Protein AF-D1YZA9-F1 (afdb_monomer_lite)

pLDDT: mean 76.6, std 25.93, range [23.28, 98.62]

Foldseek 3Di:
DDDDDDDDDDDDDDDDDDDDDDPDDDDPDDPDDDDDDPDVVPDDPPDPQPCVVVVVVDPDDDQVNVLVVVLVVLLVVLVVLLVLLVVLLVLLVVFPDDPVLNVVLVVLSVVLNVLSVVLNVQSVPQPDDVSNVVSPLVQVVLLSSLSSLLSNLLSLLVVLCVLLVVFDDDPCSVVLNVLSVQLNVLSVVSSVGDSVDDSVVNVVSSVSSVVSSVVSVVVSVVSVD

Organism: Methanocella paludicola (strain DSM 17711 / JCM 13418 / NBRC 101707 / SANAE) (NCBI:txid304371)

Sequence (225 aa):
MICTAFKSFLIMGKVVSLSAGLLMALPSHSKMAGGMVHWTNEGIDISPGGIMRYISGNDEADTASILETEKLYYAASVDKTLSRLALARSRIDAADLTGKERSMLHGRLDSGVSWLKMNKKAFISARDRASFEKEVDLKMWHAVKMLPTASEGYSIACAIEKRLDKAPDSRGKAEAIRLDSWAKSTFLRLLNLDGRTDFAAAEKDRIEAFSKLSRADNWLKKAAA

Radius of gyration: 23.25 Å; chains: 1; bounding box: 47×58×72 Å

Structure (mmCIF, N/CA/C/O backbone):
data_AF-D1YZA9-F1
#
_entry.id   AF-D1YZA9-F1
#
loop_
_atom_site.group_PDB
_atom_site.id
_atom_site.type_symbol
_atom_site.label_atom_id
_atom_site.label_alt_id
_atom_site.label_comp_id
_atom_site.label_asym_id
_atom_site.label_entity_id
_atom_site.label_seq_id
_atom_site.pdbx_PDB_ins_code
_atom_site.Cartn_x
_atom_site.Cartn_y
_atom_site.Cartn_z
_atom_site.occupancy
_atom_site.B_iso_or_equiv
_atom_site.auth_seq_id
_atom_site.auth_comp_id
_atom_site.auth_asym_id
_atom_site.auth_atom_id
_atom_site.pdbx_PDB_model_num
ATOM 1 N N . MET A 1 1 ? -3.314 -22.321 -40.795 1.00 36.09 1 MET A N 1
ATOM 2 C CA . MET A 1 1 ? -3.154 -21.178 -41.719 1.00 36.09 1 MET A CA 1
ATOM 3 C C . MET A 1 1 ? -3.558 -19.914 -40.988 1.00 36.09 1 MET A C 1
ATOM 5 O O . MET A 1 1 ? -4.644 -19.863 -40.431 1.00 36.09 1 MET A O 1
ATOM 9 N N . ILE A 1 2 ? -2.622 -18.975 -40.914 1.00 32.59 2 ILE A N 1
ATOM 10 C CA . ILE A 1 2 ? -2.677 -17.696 -40.202 1.00 32.59 2 ILE A CA 1
ATOM 11 C C . ILE A 1 2 ? -2.966 -16.609 -41.243 1.00 32.59 2 ILE A C 1
ATOM 13 O O . ILE A 1 2 ? -2.304 -16.612 -42.274 1.00 32.59 2 ILE A O 1
ATOM 17 N N . CYS A 1 3 ? -3.896 -15.693 -40.957 1.00 27.33 3 CYS A N 1
ATOM 18 C CA . CYS A 1 3 ? -3.965 -14.334 -41.522 1.00 27.33 3 CYS A CA 1
ATOM 19 C C . CYS A 1 3 ? -4.847 -13.474 -40.587 1.00 27.33 3 CYS A C 1
ATOM 21 O O . CYS A 1 3 ? -6.033 -13.754 -40.460 1.00 27.33 3 CYS A O 1
ATOM 23 N N . THR A 1 4 ? -4.304 -12.689 -39.647 1.00 33.16 4 THR A N 1
ATOM 24 C CA . THR A 1 4 ? -3.912 -11.256 -39.730 1.00 33.16 4 THR A CA 1
ATOM 25 C C . THR A 1 4 ? -4.947 -10.275 -40.303 1.00 33.16 4 THR A C 1
ATOM 27 O O . THR A 1 4 ? -5.213 -10.285 -41.496 1.00 33.16 4 THR A O 1
ATOM 30 N N . ALA A 1 5 ? -5.431 -9.367 -39.436 1.00 34.09 5 ALA A N 1
ATOM 31 C CA . ALA A 1 5 ? -5.667 -7.921 -39.656 1.00 34.09 5 ALA A CA 1
ATOM 32 C C . ALA A 1 5 ? -6.324 -7.347 -38.374 1.00 34.09 5 ALA A C 1
ATOM 34 O O . ALA A 1 5 ? -7.498 -7.584 -38.117 1.00 34.09 5 ALA A O 1
ATOM 35 N N . PHE A 1 6 ? -5.597 -6.790 -37.398 1.00 29.72 6 PHE A N 1
ATOM 36 C CA . PHE A 1 6 ? -5.086 -5.409 -37.357 1.00 29.72 6 PHE A CA 1
ATOM 37 C C . PHE A 1 6 ? -6.065 -4.374 -37.940 1.00 29.72 6 PHE A C 1
ATOM 39 O O . PHE A 1 6 ? -6.103 -4.148 -39.146 1.00 29.72 6 PHE A O 1
ATOM 46 N N . LYS A 1 7 ? -6.832 -3.706 -37.067 1.00 33.31 7 LYS A N 1
ATOM 47 C CA . LYS A 1 7 ? -7.446 -2.408 -37.366 1.00 33.31 7 LYS A CA 1
ATOM 48 C C . LYS A 1 7 ? -7.013 -1.404 -36.309 1.00 33.31 7 LYS A C 1
ATOM 50 O O . LYS A 1 7 ? -7.295 -1.552 -35.124 1.00 33.31 7 LYS A O 1
ATOM 55 N N . SER A 1 8 ? -6.256 -0.434 -36.795 1.00 32.31 8 SER A N 1
ATOM 56 C CA . SER A 1 8 ? -5.569 0.594 -36.042 1.00 32.31 8 SER A CA 1
ATOM 57 C C . SER A 1 8 ? -6.504 1.683 -35.529 1.00 32.31 8 SER A C 1
ATOM 59 O O . SER A 1 8 ? -7.477 2.075 -36.170 1.00 32.31 8 SER A O 1
ATOM 61 N N . PHE A 1 9 ? -6.090 2.178 -34.371 1.00 29.56 9 PHE A N 1
ATOM 62 C CA . PHE A 1 9 ? -6.324 3.483 -33.777 1.00 29.56 9 PHE A CA 1
ATOM 63 C C . PHE A 1 9 ? -6.332 4.642 -34.787 1.00 29.56 9 PHE A C 1
ATOM 65 O O . PHE A 1 9 ? -5.406 4.784 -35.585 1.00 29.56 9 PHE A O 1
ATOM 72 N N . LEU A 1 10 ? -7.315 5.533 -34.648 1.00 28.62 10 LEU A N 1
ATOM 73 C CA . LEU A 1 10 ? -7.262 6.900 -35.162 1.00 28.62 10 LEU A CA 1
ATOM 74 C C . LEU A 1 10 ? -8.076 7.792 -34.213 1.00 28.62 10 LEU A C 1
ATOM 76 O O . LEU A 1 10 ? -9.285 7.929 -34.352 1.00 28.62 10 LEU A O 1
ATOM 80 N N . ILE A 1 11 ? -7.414 8.361 -33.203 1.00 34.94 11 ILE A N 1
ATOM 81 C CA . ILE A 1 11 ? -7.939 9.507 -32.451 1.00 34.94 11 ILE A CA 1
ATOM 82 C C . ILE A 1 11 ? -6.884 10.605 -32.541 1.00 34.94 11 ILE A C 1
ATOM 84 O O . ILE A 1 11 ? -5.876 10.603 -31.836 1.00 34.94 11 ILE A O 1
ATOM 88 N N . MET A 1 12 ? -7.120 11.513 -33.486 1.00 30.83 12 MET A N 1
ATOM 89 C CA . MET A 1 12 ? -6.444 12.797 -33.592 1.00 30.83 12 MET A CA 1
ATOM 90 C C . MET A 1 12 ? -6.939 13.734 -32.486 1.00 30.83 12 MET A C 1
ATOM 92 O O . MET A 1 12 ? -8.137 13.940 -32.336 1.00 30.83 12 MET A O 1
ATOM 96 N N . GLY A 1 13 ? -5.984 14.373 -31.812 1.00 28.88 13 GLY A N 1
ATOM 97 C CA . GLY A 1 13 ? -6.019 15.808 -31.528 1.00 28.88 13 GLY A CA 1
ATOM 98 C C . GLY A 1 13 ? -6.922 16.295 -30.392 1.00 28.88 13 GLY A C 1
ATOM 99 O O . GLY A 1 13 ? -8.116 16.493 -30.569 1.00 28.88 13 GLY A O 1
ATOM 100 N N . LYS A 1 14 ? -6.299 16.732 -29.295 1.00 28.41 14 LYS A N 1
ATOM 101 C CA . LYS A 1 14 ? -6.031 18.168 -29.085 1.00 28.41 14 LYS A CA 1
ATOM 102 C C . LYS A 1 14 ? -5.151 18.377 -27.855 1.00 28.41 14 LYS A C 1
ATOM 104 O O . LYS A 1 14 ? -5.501 18.014 -26.739 1.00 28.41 14 LYS A O 1
ATOM 109 N N . VAL A 1 15 ? -4.010 19.009 -28.105 1.00 34.91 15 VAL A N 1
ATOM 110 C CA . VAL A 1 15 ? -3.164 19.663 -27.111 1.00 34.91 15 VAL A CA 1
ATOM 111 C C . VAL A 1 15 ? -3.911 20.908 -26.643 1.00 34.91 15 VAL A C 1
ATOM 113 O O . VAL A 1 15 ? -4.216 21.777 -27.457 1.00 34.91 15 VAL A O 1
ATOM 116 N N . VAL A 1 16 ? -4.202 21.002 -25.348 1.00 33.69 16 VAL A N 1
ATOM 117 C CA . VAL A 1 16 ? -4.561 22.274 -24.716 1.00 33.69 16 VAL A CA 1
ATOM 118 C C . VAL A 1 16 ? -3.442 22.623 -23.750 1.00 33.69 16 VAL A C 1
ATOM 120 O O . VAL A 1 16 ? -3.321 22.066 -22.662 1.00 33.69 16 VAL A O 1
ATOM 123 N N . SER A 1 17 ? -2.595 23.531 -24.224 1.00 31.98 17 SER A N 1
ATOM 124 C CA . SER A 1 17 ? -1.736 24.371 -23.403 1.00 31.98 17 SER A CA 1
ATOM 125 C C . SER A 1 17 ? -2.623 25.292 -22.566 1.00 31.98 17 SER A C 1
ATOM 127 O O . SER A 1 17 ? -3.504 25.955 -23.111 1.00 31.98 17 SER A O 1
ATOM 129 N N . LEU A 1 18 ? -2.394 25.333 -21.256 1.00 28.39 18 LEU A N 1
ATOM 130 C CA . LEU A 1 18 ? -2.944 26.355 -20.369 1.00 28.39 18 LEU A CA 1
ATOM 131 C C . LEU A 1 18 ? -1.874 26.725 -19.342 1.00 28.39 18 LEU A C 1
ATOM 133 O O . LEU A 1 18 ? -1.846 26.259 -18.208 1.00 28.39 18 LEU A O 1
ATOM 137 N N . SER A 1 19 ? -0.954 27.568 -19.797 1.00 34.75 19 SER A N 1
ATOM 138 C CA . SER A 1 19 ? -0.147 28.448 -18.963 1.00 34.75 19 SER A CA 1
ATOM 139 C C . SER A 1 19 ? -0.758 29.847 -19.026 1.00 34.75 19 SER A C 1
ATOM 141 O O . SER A 1 19 ? -0.631 30.515 -20.048 1.00 34.75 19 SER A O 1
ATOM 143 N N . ALA A 1 20 ? -1.416 30.286 -17.956 1.00 29.94 20 ALA A N 1
ATOM 144 C CA . ALA A 1 20 ? -1.614 31.697 -17.624 1.00 29.94 20 ALA A CA 1
ATOM 145 C C . ALA A 1 20 ? -2.101 31.787 -16.176 1.00 29.94 20 ALA A C 1
ATOM 147 O O . ALA A 1 20 ? -2.947 31.007 -15.742 1.00 29.94 20 ALA A O 1
ATOM 148 N N . GLY A 1 21 ? -1.496 32.703 -15.426 1.00 31.86 21 GLY A N 1
ATOM 149 C CA . GLY A 1 21 ? -1.669 32.834 -13.994 1.00 31.86 21 GLY A CA 1
ATOM 150 C C . GLY A 1 21 ? -3.093 33.164 -13.564 1.00 31.86 21 GLY A C 1
ATOM 151 O O . GLY A 1 21 ? -3.821 33.904 -14.219 1.00 31.86 21 GLY A O 1
ATOM 152 N N . LEU A 1 22 ? -3.424 32.666 -12.379 1.00 27.81 22 LEU A N 1
ATOM 153 C CA . LEU A 1 22 ? -4.470 33.217 -11.542 1.00 27.81 22 LEU A CA 1
ATOM 154 C C . LEU A 1 22 ? -3.854 33.455 -10.160 1.00 27.81 22 LEU A C 1
ATOM 156 O O . LEU A 1 22 ? -3.937 32.624 -9.259 1.00 27.81 22 LE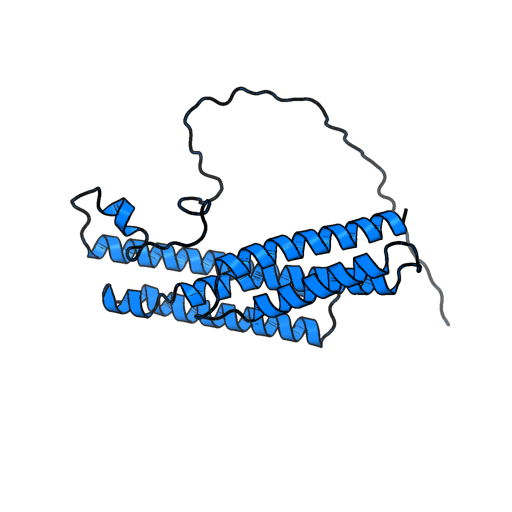U A O 1
ATOM 160 N N . LEU A 1 23 ? -3.169 34.593 -10.029 1.00 33.56 23 LEU A N 1
ATOM 161 C CA . LEU A 1 23 ? -2.903 35.206 -8.734 1.00 33.56 23 LEU A CA 1
ATOM 162 C C . LEU A 1 23 ? -4.252 35.757 -8.246 1.00 33.56 23 LEU A C 1
ATOM 164 O O . LEU A 1 23 ? -4.651 36.861 -8.603 1.00 33.56 23 LEU A O 1
ATOM 168 N N . MET A 1 24 ? -4.989 34.949 -7.490 1.00 30.39 24 MET A N 1
ATOM 169 C CA . MET A 1 24 ? -6.132 35.403 -6.702 1.00 30.39 24 MET A CA 1
ATOM 170 C C . MET A 1 24 ? -5.684 35.432 -5.248 1.00 30.39 24 MET A C 1
ATOM 172 O O . MET A 1 24 ? -5.297 34.411 -4.679 1.00 30.39 24 MET A O 1
ATOM 176 N N . ALA A 1 25 ? -5.689 36.635 -4.684 1.00 34.09 25 ALA A N 1
ATOM 177 C CA . ALA A 1 25 ? -5.475 36.885 -3.273 1.00 34.09 25 ALA A CA 1
ATOM 178 C C . ALA A 1 25 ? -6.394 35.980 -2.438 1.00 34.09 25 ALA A C 1
ATOM 180 O O . ALA A 1 25 ? -7.611 35.980 -2.622 1.00 34.09 25 ALA A O 1
ATOM 181 N N . LEU A 1 26 ? -5.807 35.197 -1.532 1.00 26.59 26 LEU A N 1
ATOM 182 C CA . LEU A 1 26 ? -6.567 34.432 -0.552 1.00 26.59 26 LEU A CA 1
ATOM 183 C C . LEU A 1 26 ? -7.044 35.386 0.550 1.00 26.59 26 LEU A C 1
ATOM 185 O O . LEU A 1 26 ? -6.201 36.013 1.197 1.00 26.59 26 LEU A O 1
ATOM 189 N N . PRO A 1 27 ? -8.355 35.474 0.825 1.00 27.11 27 PRO A N 1
ATOM 190 C CA . PRO A 1 27 ? -8.812 36.029 2.081 1.00 27.11 27 PRO A CA 1
ATOM 191 C C . PRO A 1 27 ? -8.361 35.097 3.207 1.00 27.11 27 PRO A C 1
ATOM 193 O O . PRO A 1 27 ? -8.619 33.889 3.206 1.00 27.11 27 PRO A O 1
ATOM 196 N N . SER A 1 28 ? -7.653 35.671 4.175 1.00 35.03 28 SER A N 1
ATOM 197 C CA .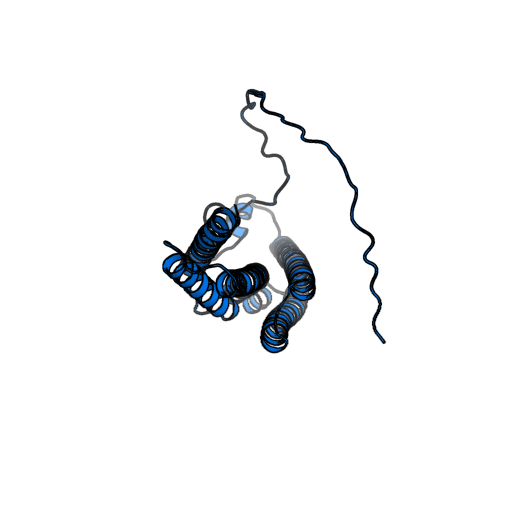 SER A 1 28 ? -7.356 35.033 5.447 1.00 35.03 28 SER A CA 1
ATOM 198 C C . SER A 1 28 ? -8.666 34.625 6.119 1.00 35.03 28 SER A C 1
ATOM 200 O O . SER A 1 28 ? -9.515 35.471 6.376 1.00 35.03 28 SER A O 1
ATOM 202 N N . HIS A 1 29 ? -8.764 33.333 6.441 1.00 33.19 29 HIS A N 1
ATOM 203 C CA . HIS A 1 29 ? -9.806 32.693 7.256 1.00 33.19 29 HIS A CA 1
ATOM 204 C C . HIS A 1 29 ? -11.025 32.173 6.480 1.00 33.19 29 HIS A C 1
ATOM 206 O O . HIS A 1 29 ? -12.140 32.665 6.594 1.00 33.19 29 HIS A O 1
ATOM 212 N N . SER A 1 30 ? -10.831 31.053 5.782 1.00 23.28 30 SER A N 1
ATOM 213 C CA . SER A 1 30 ? -11.875 30.031 5.665 1.00 23.28 30 SER A CA 1
ATOM 214 C C . SER A 1 30 ? -11.227 28.643 5.581 1.00 23.28 30 SER A C 1
ATOM 216 O O . SER A 1 30 ? -10.537 28.303 4.624 1.00 23.28 30 SER A O 1
ATOM 218 N N . LYS A 1 31 ? -11.393 27.833 6.635 1.00 35.59 31 LYS A N 1
ATOM 219 C CA . LYS A 1 31 ? -11.079 26.398 6.606 1.00 35.59 31 LYS A CA 1
ATOM 220 C C . LYS A 1 31 ? -12.266 25.698 5.950 1.00 35.59 31 LYS A C 1
ATOM 222 O O . LYS A 1 31 ? -13.202 25.303 6.637 1.00 35.59 31 LYS A O 1
ATOM 227 N N . MET A 1 32 ? -12.263 25.612 4.622 1.00 25.56 32 MET A N 1
ATOM 228 C CA . MET A 1 32 ? -13.280 24.853 3.899 1.00 25.56 32 MET A CA 1
ATOM 229 C C . MET A 1 32 ? -12.938 23.367 3.824 1.00 25.56 32 MET A C 1
ATOM 231 O O . MET A 1 32 ? -11.818 22.955 3.521 1.00 25.56 32 MET A O 1
ATOM 235 N N . ALA A 1 33 ? -13.980 22.593 4.108 1.00 43.47 33 ALA A N 1
ATOM 236 C CA . ALA A 1 33 ? -14.096 21.159 3.977 1.00 43.47 33 ALA A CA 1
ATOM 237 C C . ALA A 1 33 ? -13.861 20.703 2.528 1.00 43.47 33 ALA A C 1
ATOM 239 O O . ALA A 1 33 ? -14.505 21.168 1.594 1.00 43.47 33 ALA A O 1
ATOM 240 N N . GLY A 1 34 ? -12.941 19.755 2.367 1.00 27.94 34 GLY A N 1
ATOM 241 C CA . GLY A 1 34 ? -12.615 19.124 1.080 1.00 27.94 34 GLY A CA 1
ATOM 242 C C . GLY A 1 34 ? -11.598 17.980 1.176 1.00 27.94 34 GLY A C 1
ATOM 243 O O . GLY A 1 34 ? -11.157 17.432 0.174 1.00 27.94 34 GLY A O 1
ATOM 244 N N . GLY A 1 35 ? -11.219 17.599 2.393 1.00 31.08 35 GLY A N 1
ATOM 245 C CA . GLY A 1 35 ? -10.270 16.543 2.706 1.00 31.08 35 GLY A CA 1
ATOM 246 C C . GLY A 1 35 ? -10.173 16.520 4.219 1.00 31.08 35 GLY A C 1
ATOM 247 O O . GLY A 1 35 ? -9.695 17.483 4.802 1.00 31.08 35 GLY A O 1
ATOM 248 N N . MET A 1 36 ? -10.750 15.509 4.871 1.00 32.53 36 MET A N 1
ATOM 249 C CA . MET A 1 36 ? -10.843 15.479 6.335 1.00 32.53 36 MET A CA 1
ATOM 250 C C . MET A 1 36 ? -9.449 15.403 6.969 1.00 32.53 36 MET A C 1
ATOM 252 O O . MET A 1 36 ? -8.912 14.318 7.192 1.00 32.53 36 MET A O 1
ATOM 256 N N . VAL A 1 37 ? -8.899 16.582 7.247 1.00 34.03 37 VAL A N 1
ATOM 257 C CA . VAL A 1 37 ? -7.785 16.852 8.140 1.00 34.03 37 VAL A CA 1
ATOM 258 C C . VAL A 1 37 ? -8.395 17.494 9.371 1.00 34.03 37 VAL A C 1
ATOM 260 O O . VAL A 1 37 ? -8.783 18.658 9.344 1.00 34.03 37 VAL A O 1
ATOM 263 N N . HIS A 1 38 ? -8.450 16.737 10.458 1.00 33.19 38 HIS A N 1
ATOM 264 C CA . HIS A 1 38 ? -8.198 17.355 11.752 1.00 33.19 38 HIS A CA 1
ATOM 265 C C . HIS A 1 38 ? -6.798 17.008 12.281 1.00 33.19 38 HIS A C 1
ATOM 267 O O . HIS A 1 38 ? -6.313 17.749 13.120 1.00 33.19 38 HIS A O 1
ATOM 273 N N . TRP A 1 39 ? -6.111 15.981 11.750 1.00 33.97 39 TRP A N 1
ATOM 274 C CA . TRP A 1 39 ? -4.810 15.498 12.252 1.00 33.97 39 TRP A CA 1
ATOM 275 C C . TRP A 1 39 ? -3.969 14.771 11.171 1.00 33.97 39 TRP A C 1
ATOM 277 O O . TRP A 1 39 ? -3.815 13.554 11.234 1.00 33.97 39 TRP A O 1
ATOM 287 N N . THR A 1 40 ? -3.439 15.441 10.137 1.00 36.97 40 THR A N 1
ATOM 288 C CA . THR A 1 40 ? -2.450 14.771 9.242 1.00 36.97 40 THR A CA 1
ATOM 289 C C . THR A 1 40 ? -1.223 15.590 8.838 1.00 36.97 40 THR A C 1
ATOM 291 O O . THR A 1 40 ? -0.450 15.118 8.017 1.00 36.97 40 THR A O 1
ATOM 294 N N . ASN A 1 41 ? -0.980 16.743 9.453 1.00 33.75 41 ASN A N 1
ATOM 295 C CA . ASN A 1 41 ? 0.361 17.332 9.540 1.00 33.75 41 ASN A CA 1
ATOM 296 C C . ASN A 1 41 ? 0.557 17.579 11.045 1.00 33.75 41 ASN A C 1
ATOM 298 O O . ASN A 1 41 ? 0.088 18.594 11.532 1.00 33.75 41 ASN A O 1
ATOM 302 N N . GLU A 1 42 ? 0.954 16.632 11.890 1.00 31.70 42 GLU A N 1
ATOM 303 C CA . GLU A 1 42 ? 2.152 15.792 11.890 1.00 31.70 42 GLU A CA 1
ATOM 304 C C . GLU A 1 42 ? 1.760 14.358 12.299 1.00 31.70 42 GLU A C 1
ATOM 306 O O . GLU A 1 42 ? 0.933 14.152 13.184 1.00 31.70 42 GLU A O 1
ATOM 311 N N . GLY A 1 43 ? 2.262 13.355 11.579 1.00 38.44 43 GLY A N 1
ATOM 312 C CA . GLY A 1 43 ? 1.816 11.968 11.710 1.00 38.44 43 GLY A CA 1
ATOM 313 C C . GLY A 1 43 ? 2.142 11.340 13.069 1.00 38.44 43 GLY A C 1
ATOM 314 O O . GLY A 1 43 ? 3.256 11.479 13.559 1.00 38.44 43 GLY A O 1
ATOM 315 N N . ILE A 1 44 ? 1.183 10.547 13.563 1.00 37.47 44 ILE A N 1
ATOM 316 C CA . ILE A 1 44 ? 1.106 9.824 14.848 1.00 37.47 44 ILE A CA 1
ATOM 317 C C . ILE A 1 44 ? 0.316 10.616 15.893 1.00 37.47 44 ILE A C 1
ATOM 319 O O . ILE A 1 44 ? 0.770 11.622 16.427 1.00 37.47 44 ILE A O 1
ATOM 323 N N . ASP A 1 45 ? -0.877 10.114 16.221 1.00 41.66 45 ASP A N 1
ATOM 324 C CA . ASP A 1 45 ? -1.560 10.508 17.449 1.00 41.66 45 ASP A CA 1
ATOM 325 C C . ASP A 1 45 ? -0.782 9.928 18.634 1.00 41.66 45 ASP A C 1
ATOM 327 O O . ASP A 1 45 ? -0.884 8.744 18.947 1.00 41.66 45 ASP A O 1
ATOM 331 N N . ILE A 1 46 ? 0.095 10.750 19.214 1.00 42.09 46 ILE A N 1
ATOM 332 C CA . ILE A 1 46 ? 0.917 10.403 20.383 1.00 42.09 46 ILE A CA 1
ATOM 333 C C . ILE A 1 46 ? 0.155 10.688 21.688 1.00 42.09 46 ILE A C 1
ATOM 335 O O . ILE A 1 46 ? 0.701 10.517 22.778 1.00 42.09 46 ILE A O 1
ATOM 339 N N . SER A 1 47 ? -1.089 11.176 21.614 1.00 41.00 47 SER A N 1
ATOM 340 C CA . SER A 1 47 ? -1.841 11.538 22.806 1.00 41.00 47 SER A CA 1
ATOM 341 C C . SER A 1 47 ? -2.554 10.301 23.376 1.00 41.00 47 SER A C 1
ATOM 343 O O . SER A 1 47 ? -3.313 9.648 22.662 1.00 41.00 47 SER A O 1
ATOM 345 N N . PRO A 1 48 ? -2.394 9.981 24.674 1.00 43.06 48 PRO A N 1
ATOM 346 C CA . PRO A 1 48 ? -3.105 8.867 25.314 1.00 43.06 48 PRO A CA 1
ATOM 347 C C . PRO A 1 48 ? -4.635 9.040 25.382 1.00 43.06 48 PRO A C 1
ATOM 349 O O . PRO A 1 48 ? -5.303 8.225 26.006 1.00 43.06 48 PRO A O 1
ATOM 352 N N . GLY A 1 49 ? -5.191 10.118 24.814 1.00 48.81 49 GLY A N 1
ATOM 353 C CA . GLY A 1 49 ? -6.600 10.493 24.940 1.00 48.81 49 GLY A CA 1
ATOM 354 C C . GLY A 1 49 ? -7.389 10.509 23.629 1.00 48.81 49 GLY A C 1
ATOM 355 O O . GLY A 1 49 ? -8.607 10.664 23.674 1.00 48.81 49 GLY A O 1
ATOM 356 N N . GLY A 1 50 ? -6.750 10.365 22.465 1.00 55.03 50 GLY A N 1
ATOM 357 C CA . GLY A 1 50 ? -7.436 10.538 21.182 1.00 55.03 50 GLY A CA 1
ATOM 358 C C . GLY A 1 50 ? -8.151 11.897 21.074 1.00 55.03 50 GLY A C 1
ATOM 359 O O . GLY A 1 50 ? -7.700 12.909 21.616 1.00 55.03 50 GLY A O 1
ATOM 360 N N . ILE A 1 51 ? -9.319 11.917 20.419 1.00 49.03 51 ILE A N 1
ATOM 361 C CA . ILE A 1 51 ? -10.190 13.099 20.215 1.00 49.03 51 ILE A CA 1
ATOM 362 C C . ILE A 1 51 ? -10.518 13.860 21.525 1.00 49.03 51 ILE A C 1
ATOM 364 O O . ILE A 1 51 ? -10.862 15.044 21.483 1.00 49.03 51 ILE A O 1
ATOM 368 N N . MET A 1 52 ? -10.352 13.231 22.694 1.00 44.38 52 MET A N 1
ATOM 369 C CA . MET A 1 52 ? -10.739 13.779 23.995 1.00 44.38 52 MET A CA 1
ATOM 370 C C . MET A 1 52 ? -10.080 15.099 24.359 1.00 44.38 52 MET A C 1
ATOM 372 O O . MET A 1 52 ? -10.741 15.922 24.980 1.00 44.38 52 MET A O 1
ATOM 376 N N . ARG A 1 53 ? -8.832 15.368 23.953 1.00 47.50 53 ARG A N 1
ATOM 377 C CA . ARG A 1 53 ? -8.191 16.645 24.321 1.00 47.50 53 ARG A CA 1
ATOM 378 C C . ARG A 1 53 ? -8.864 17.862 23.675 1.00 47.50 53 ARG A C 1
ATOM 380 O O . ARG A 1 53 ? -8.697 18.975 24.157 1.00 47.50 53 ARG A O 1
ATOM 387 N N . TYR A 1 54 ? -9.600 17.647 22.583 1.00 40.62 54 TYR A N 1
ATOM 388 C CA . TYR A 1 54 ? -10.352 18.692 21.888 1.00 40.62 54 TYR A CA 1
ATOM 389 C C . TYR A 1 54 ? -11.778 18.849 22.443 1.00 40.62 54 TYR A C 1
ATOM 391 O O . TYR A 1 54 ? -12.335 19.940 22.385 1.00 40.62 54 TYR A O 1
ATOM 399 N N . ILE A 1 55 ? -12.361 17.782 23.004 1.00 45.62 55 ILE A N 1
ATOM 400 C CA . ILE A 1 55 ? -13.710 17.804 23.600 1.00 45.62 55 ILE A CA 1
ATOM 401 C C . ILE A 1 55 ? -13.668 18.249 25.069 1.00 45.62 55 ILE A C 1
ATOM 403 O O . ILE A 1 55 ? -14.591 18.911 25.524 1.00 45.62 55 ILE A O 1
ATOM 407 N N . SER A 1 56 ? -12.568 18.000 25.785 1.00 46.84 56 SER A N 1
ATOM 408 C CA . SER A 1 56 ? -12.374 18.395 27.190 1.00 46.84 56 SER A CA 1
ATOM 409 C C . SER A 1 56 ? -12.305 19.911 27.441 1.00 46.84 56 SER A C 1
ATOM 411 O O . SER A 1 56 ? -12.060 20.319 28.567 1.00 46.84 56 SER A O 1
ATOM 413 N N . GLY A 1 57 ? -12.457 20.745 26.405 1.00 44.69 57 GLY A N 1
ATOM 414 C CA . GLY A 1 57 ? -12.652 22.194 26.537 1.00 44.69 57 GLY A CA 1
ATOM 415 C C . GLY A 1 57 ? -14.124 22.629 26.575 1.00 44.69 57 GLY A C 1
ATOM 416 O O . GLY A 1 57 ? -14.383 23.812 26.758 1.00 44.69 57 GLY A O 1
ATOM 417 N N . ASN A 1 58 ? -15.067 21.697 26.388 1.00 47.06 58 ASN A N 1
ATOM 418 C CA . ASN A 1 58 ? -16.506 21.918 26.513 1.00 47.06 58 ASN A CA 1
ATOM 419 C C . ASN A 1 58 ? -17.041 21.046 27.656 1.00 47.06 58 ASN A C 1
ATOM 421 O O . ASN A 1 58 ? -17.444 19.898 27.448 1.00 47.06 58 ASN A O 1
ATOM 425 N N . ASP A 1 59 ? -17.002 21.597 28.866 1.00 45.81 59 ASP A N 1
ATOM 426 C CA . ASP A 1 59 ? -17.698 21.056 30.031 1.00 45.81 59 ASP A CA 1
ATOM 427 C C . ASP A 1 59 ? -19.197 20.939 29.699 1.00 45.81 59 ASP A C 1
ATOM 429 O O . ASP A 1 59 ? -19.822 21.960 29.439 1.00 45.81 59 ASP A O 1
ATOM 433 N N . GLU A 1 60 ? -19.714 19.698 29.631 1.00 48.53 60 GLU A N 1
ATOM 434 C CA . GLU A 1 60 ? -21.135 19.248 29.650 1.00 48.53 60 GLU A CA 1
ATOM 435 C C . GLU A 1 60 ? -21.465 18.083 28.686 1.00 48.53 60 GLU A C 1
ATOM 437 O O . GLU A 1 60 ? -22.600 17.603 28.661 1.00 48.53 60 GLU A O 1
ATOM 442 N N . ALA A 1 61 ? -20.512 17.541 27.920 1.00 54.34 61 ALA A N 1
ATOM 443 C CA . ALA A 1 61 ? -20.782 16.317 27.156 1.00 54.34 61 ALA A CA 1
ATOM 444 C C . ALA A 1 61 ? -20.805 15.075 28.075 1.00 54.34 61 ALA A C 1
ATOM 446 O O . ALA A 1 61 ? -19.769 14.659 28.595 1.00 54.34 61 ALA A O 1
ATOM 447 N N . ASP A 1 62 ? -21.983 14.462 28.245 1.00 59.78 62 ASP A N 1
ATOM 448 C CA . ASP A 1 62 ? -22.154 13.169 28.921 1.00 59.78 62 ASP A CA 1
ATOM 449 C C . ASP A 1 62 ? -21.192 12.122 28.327 1.00 59.78 62 ASP A C 1
ATOM 451 O O . ASP A 1 62 ? -21.13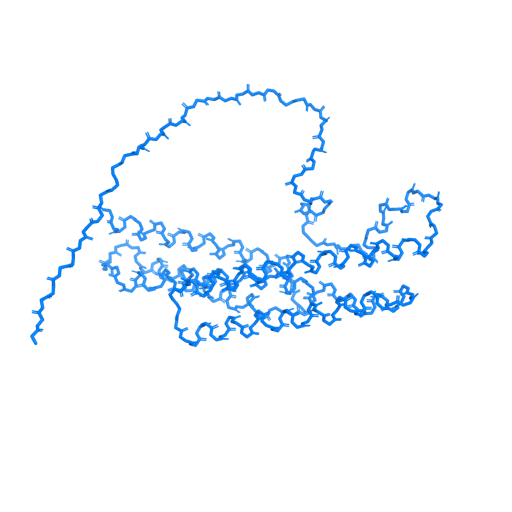7 11.911 27.112 1.00 59.78 62 ASP A O 1
ATOM 455 N N . THR A 1 63 ? -20.423 11.456 29.189 1.00 62.69 63 THR A N 1
ATOM 456 C CA . THR A 1 63 ? -19.447 10.410 28.840 1.00 62.69 63 THR A CA 1
ATOM 457 C C . THR A 1 63 ? -19.998 9.330 27.900 1.00 62.69 63 THR A C 1
ATOM 459 O O . THR A 1 63 ? -19.255 8.811 27.063 1.00 62.69 63 THR A O 1
ATOM 462 N N . ALA A 1 64 ? -21.300 9.028 27.971 1.00 63.94 64 ALA A N 1
ATOM 463 C CA . ALA A 1 64 ? -21.964 8.110 27.047 1.00 63.94 64 ALA A CA 1
ATOM 464 C C . ALA A 1 64 ? -22.049 8.668 25.610 1.00 63.94 64 ALA A C 1
ATOM 466 O O . ALA A 1 64 ? -21.769 7.952 24.648 1.00 63.94 64 ALA A O 1
ATOM 467 N N . SER A 1 65 ? -22.362 9.959 25.455 1.00 72.44 65 SER A N 1
ATOM 468 C CA . SER A 1 65 ? -22.426 10.653 24.157 1.00 72.44 65 SER A CA 1
ATOM 469 C C . SER A 1 65 ? -21.059 10.706 23.461 1.00 72.44 65 SER A C 1
ATOM 471 O O . SER A 1 65 ? -20.946 10.526 22.242 1.00 72.44 65 SER A O 1
ATOM 473 N N . ILE A 1 66 ? -19.993 10.875 24.248 1.00 74.06 66 ILE A N 1
ATOM 474 C CA . ILE A 1 66 ? -18.607 10.851 23.765 1.00 74.06 66 ILE A CA 1
ATOM 475 C C . ILE A 1 66 ? -18.250 9.470 23.203 1.00 74.06 66 ILE A C 1
ATOM 477 O O . ILE A 1 66 ? -17.766 9.375 22.073 1.00 74.06 66 ILE A O 1
ATOM 481 N N . LEU A 1 67 ? -18.527 8.401 23.957 1.00 78.44 67 LEU A N 1
ATOM 482 C CA . LEU A 1 67 ? -18.234 7.032 23.532 1.00 78.44 67 LEU A CA 1
ATOM 483 C C . LEU A 1 67 ? -18.968 6.670 22.231 1.00 78.44 67 LEU A C 1
ATOM 485 O O . LEU A 1 67 ? -18.365 6.104 21.318 1.00 78.44 67 LEU A O 1
ATOM 489 N N . GLU A 1 68 ? -20.250 7.019 22.111 1.00 83.00 68 GLU A N 1
ATOM 490 C CA . GLU A 1 68 ? -21.012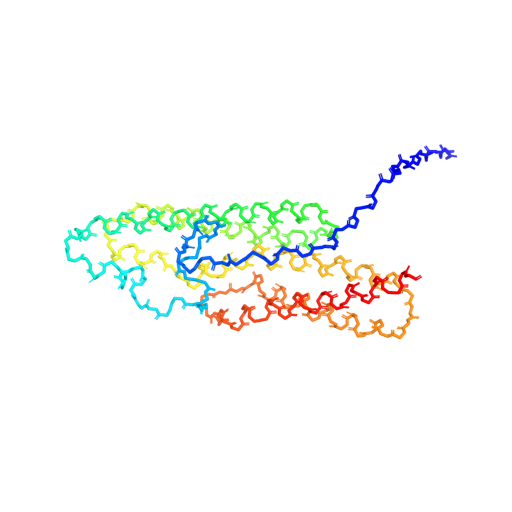 6.770 20.881 1.00 83.00 68 GLU A CA 1
ATOM 491 C C . GLU A 1 68 ? -20.440 7.532 19.679 1.00 83.00 68 GLU A C 1
ATOM 493 O O . GLU A 1 68 ? -20.288 6.970 18.590 1.00 83.00 68 GLU A O 1
ATOM 498 N N . THR A 1 69 ? -20.025 8.784 19.878 1.00 82.62 69 THR A N 1
ATOM 499 C CA . THR A 1 69 ? -19.378 9.583 18.828 1.00 82.62 69 THR A CA 1
ATOM 500 C C . THR A 1 69 ? -18.066 8.947 18.356 1.00 82.62 69 THR A C 1
ATOM 502 O O . THR A 1 69 ? -17.800 8.870 17.153 1.00 82.62 69 THR A O 1
ATOM 505 N N . GLU A 1 70 ? -17.247 8.435 19.274 1.00 80.12 70 GLU A N 1
ATOM 506 C CA . GLU A 1 70 ? -15.992 7.764 18.927 1.00 80.12 70 GLU A CA 1
ATOM 507 C C . GLU A 1 70 ? -16.215 6.452 18.179 1.00 80.12 70 GLU A C 1
ATOM 509 O O . GLU A 1 70 ? -15.553 6.205 17.166 1.00 80.12 70 GLU A O 1
ATOM 514 N N . LYS A 1 71 ? -17.172 5.626 18.615 1.00 85.38 71 LYS A N 1
ATOM 515 C CA . LYS A 1 71 ? -17.542 4.401 17.893 1.00 85.38 71 LYS A CA 1
ATOM 516 C C . LYS A 1 71 ? -17.900 4.705 16.443 1.00 85.38 71 LYS A C 1
ATOM 518 O O . LYS A 1 71 ? -17.397 4.040 15.534 1.00 85.38 71 LYS A O 1
ATOM 523 N N . LEU A 1 72 ? -18.725 5.732 16.220 1.00 84.56 72 LEU A N 1
ATOM 524 C CA . LEU A 1 72 ? -19.115 6.174 14.881 1.00 84.56 72 LEU A CA 1
ATOM 525 C C . LEU A 1 72 ? -17.910 6.663 14.069 1.00 84.56 72 LEU A C 1
ATOM 527 O O . LEU A 1 72 ? -17.772 6.299 12.899 1.00 84.56 72 LEU A O 1
ATOM 531 N N . TYR A 1 73 ? -16.999 7.422 14.684 1.00 84.94 73 TYR A N 1
ATOM 532 C CA . TYR A 1 73 ? -15.768 7.871 14.033 1.00 84.94 73 TYR A CA 1
ATOM 533 C C . TYR A 1 73 ? -14.894 6.697 13.564 1.00 84.94 73 TYR A C 1
ATOM 535 O O . TYR A 1 73 ? -14.495 6.644 12.394 1.00 84.94 73 TYR A O 1
ATOM 543 N N . TYR A 1 74 ? -14.615 5.727 14.439 1.00 84.56 74 TYR A N 1
ATOM 544 C CA . TYR A 1 74 ? -13.802 4.563 14.079 1.00 84.56 74 TYR A CA 1
ATOM 545 C C . TYR A 1 74 ? -14.501 3.681 13.042 1.00 84.56 74 TYR A C 1
ATOM 547 O O . TYR A 1 74 ? -13.855 3.248 12.085 1.00 84.56 74 TYR A O 1
ATOM 555 N N . ALA A 1 75 ? -15.819 3.489 13.147 1.00 87.75 75 ALA A N 1
ATOM 55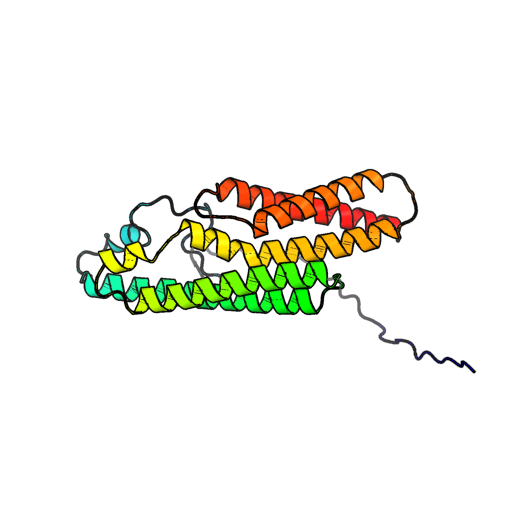6 C CA . ALA A 1 75 ? -16.610 2.776 12.146 1.00 87.75 75 ALA A CA 1
ATOM 557 C C . ALA A 1 75 ? -16.525 3.436 10.756 1.00 87.75 75 ALA A C 1
ATOM 559 O O . ALA A 1 75 ? -16.272 2.748 9.765 1.00 87.75 75 ALA A O 1
ATOM 560 N N . ALA A 1 76 ? -16.640 4.765 10.672 1.00 88.06 76 ALA A N 1
ATOM 561 C CA . ALA A 1 76 ? -16.477 5.499 9.416 1.00 88.06 76 ALA A CA 1
ATOM 562 C C . ALA A 1 76 ? -15.041 5.397 8.866 1.00 88.06 76 ALA A C 1
ATOM 564 O O . ALA A 1 76 ? -14.816 5.256 7.659 1.00 88.06 76 ALA A O 1
ATOM 565 N N . SER A 1 77 ? -14.044 5.419 9.754 1.00 88.00 77 SER A N 1
ATOM 566 C CA . SER A 1 77 ? -12.636 5.219 9.400 1.00 88.00 77 SER A CA 1
ATOM 567 C C . SER A 1 77 ? -12.382 3.807 8.843 1.00 88.00 77 SER A C 1
ATOM 569 O O . SER A 1 77 ? -11.585 3.648 7.908 1.00 88.00 77 SER A O 1
ATOM 571 N N . VAL A 1 78 ? -13.099 2.789 9.348 1.00 91.06 78 VAL A N 1
ATOM 572 C CA . VAL A 1 78 ? -13.083 1.418 8.803 1.00 91.06 78 VAL A CA 1
ATOM 573 C C . VAL A 1 78 ? -13.624 1.426 7.383 1.00 91.06 78 VAL A C 1
ATOM 575 O O . VAL A 1 78 ? -12.947 0.936 6.482 1.00 91.06 78 VAL A O 1
ATOM 578 N N . ASP A 1 79 ? -14.792 2.022 7.160 1.00 92.00 79 ASP A N 1
ATOM 579 C CA . ASP A 1 79 ? -15.446 2.028 5.846 1.00 92.00 79 ASP A CA 1
ATOM 580 C C . ASP A 1 79 ? -14.599 2.725 4.779 1.00 92.00 79 ASP A C 1
ATOM 582 O O . ASP A 1 79 ? -14.441 2.229 3.656 1.00 92.00 79 ASP A O 1
ATOM 586 N N . LYS A 1 80 ? -13.944 3.827 5.157 1.00 93.19 80 LYS A N 1
ATOM 587 C CA . LYS A 1 80 ? -12.958 4.501 4.307 1.00 93.19 80 LYS A CA 1
ATOM 588 C C . LYS A 1 80 ? -11.790 3.580 3.950 1.00 93.19 80 LYS A C 1
ATOM 590 O O . LYS A 1 80 ? -11.328 3.582 2.808 1.00 93.19 80 LYS A O 1
ATOM 595 N N . THR A 1 81 ? -11.289 2.810 4.911 1.00 94.12 81 THR A N 1
ATOM 596 C CA . THR A 1 81 ? -10.134 1.925 4.705 1.00 94.12 81 THR A CA 1
ATOM 597 C C . THR A 1 81 ? -10.520 0.697 3.876 1.00 94.12 81 THR A C 1
ATOM 599 O O . THR A 1 81 ? -9.795 0.350 2.948 1.00 94.12 81 THR A O 1
ATOM 602 N N . LEU A 1 82 ? -11.702 0.114 4.102 1.00 96.12 82 LEU A N 1
ATOM 603 C CA . LEU A 1 82 ? -12.275 -0.947 3.267 1.00 96.12 82 LEU A CA 1
ATOM 604 C C . LEU A 1 82 ? -12.426 -0.505 1.807 1.00 96.12 82 LEU A C 1
ATOM 606 O O . LEU A 1 82 ? -12.022 -1.231 0.901 1.00 96.12 82 LEU A O 1
ATOM 610 N N . SER A 1 83 ? -12.926 0.710 1.576 1.00 96.69 83 SER A N 1
ATOM 611 C CA . SER A 1 83 ? -13.058 1.271 0.224 1.00 96.69 83 SER A CA 1
ATOM 612 C C . SER A 1 83 ? -11.699 1.408 -0.475 1.00 96.69 83 SER A C 1
ATOM 614 O O . SER A 1 83 ? -11.564 1.098 -1.657 1.00 96.69 83 SER A O 1
ATOM 616 N N . ARG A 1 84 ? -10.656 1.814 0.263 1.00 96.94 84 ARG A N 1
ATOM 617 C CA . ARG A 1 84 ? -9.280 1.888 -0.260 1.00 96.94 84 ARG A CA 1
ATOM 618 C C . ARG A 1 84 ? -8.696 0.511 -0.572 1.00 96.94 84 ARG A C 1
ATOM 620 O O . ARG A 1 84 ? -8.027 0.372 -1.589 1.00 96.94 84 ARG A O 1
ATOM 627 N N . LEU A 1 85 ? -8.958 -0.499 0.259 1.00 97.06 85 LEU A N 1
ATOM 628 C CA . LEU A 1 85 ? -8.541 -1.881 -0.007 1.00 97.06 85 LEU A CA 1
ATOM 629 C C . LEU A 1 85 ? -9.231 -2.443 -1.261 1.00 97.06 85 LEU A C 1
ATOM 631 O O . LEU A 1 85 ? -8.582 -3.103 -2.068 1.00 97.06 85 LEU A O 1
ATOM 635 N N . ALA A 1 86 ? -10.518 -2.143 -1.463 1.00 97.38 86 ALA A N 1
ATOM 636 C CA . ALA A 1 86 ? -11.258 -2.540 -2.663 1.00 97.38 86 ALA A CA 1
ATOM 637 C C . ALA A 1 86 ? -10.723 -1.858 -3.937 1.00 97.38 86 ALA A C 1
ATOM 639 O O . ALA A 1 86 ? -10.565 -2.505 -4.976 1.00 97.38 86 ALA A O 1
ATOM 640 N N . LEU A 1 87 ? -10.383 -0.568 -3.851 1.00 96.50 87 LEU A N 1
ATOM 641 C CA . LEU A 1 87 ? -9.733 0.150 -4.948 1.00 96.50 87 LEU A CA 1
ATOM 642 C C . LEU A 1 87 ? -8.351 -0.437 -5.268 1.00 96.50 87 LEU A C 1
ATOM 644 O O . LEU A 1 87 ? -8.052 -0.686 -6.435 1.00 96.50 87 LEU A O 1
ATOM 648 N N . ALA A 1 88 ? -7.531 -0.699 -4.246 1.00 97.19 88 ALA A N 1
ATOM 649 C CA . ALA A 1 88 ? -6.222 -1.324 -4.422 1.00 97.19 88 ALA A CA 1
ATOM 650 C C . ALA A 1 88 ? -6.344 -2.708 -5.076 1.00 97.19 88 ALA A C 1
ATOM 652 O O . ALA A 1 88 ? -5.599 -3.004 -6.005 1.00 97.19 88 ALA A O 1
ATOM 653 N N . ARG A 1 89 ? -7.331 -3.521 -4.670 1.00 97.81 89 ARG A N 1
ATOM 654 C CA . ARG A 1 89 ? -7.639 -4.805 -5.321 1.00 97.81 89 ARG A CA 1
ATOM 655 C C . ARG A 1 89 ? -7.934 -4.632 -6.807 1.00 97.81 89 ARG A C 1
ATOM 657 O O . ARG A 1 89 ? -7.295 -5.276 -7.624 1.00 97.81 89 ARG A O 1
ATOM 664 N N . SER A 1 90 ? -8.819 -3.701 -7.155 1.00 97.69 90 SER A N 1
ATOM 665 C CA . SER A 1 90 ? -9.167 -3.438 -8.559 1.00 97.69 90 SER A CA 1
ATOM 666 C C . SER A 1 90 ? -7.942 -3.025 -9.389 1.00 97.69 90 SER A C 1
ATOM 668 O O . SER A 1 90 ? -7.799 -3.419 -10.543 1.00 97.69 90 SER A O 1
ATOM 670 N N . ARG A 1 91 ? -7.021 -2.253 -8.795 1.00 96.44 91 ARG A N 1
ATOM 671 C CA . ARG A 1 91 ? -5.752 -1.858 -9.430 1.00 96.44 91 ARG A CA 1
ATOM 672 C C . ARG A 1 91 ? -4.789 -3.035 -9.603 1.00 96.44 91 ARG A C 1
ATOM 674 O O . ARG A 1 91 ? -4.111 -3.096 -10.620 1.00 96.44 91 ARG A O 1
ATOM 681 N N . ILE A 1 92 ? -4.747 -3.960 -8.647 1.00 96.56 92 ILE A N 1
ATOM 682 C CA . ILE A 1 92 ? -3.958 -5.202 -8.711 1.00 96.56 92 ILE A CA 1
ATOM 683 C C . ILE A 1 92 ? -4.508 -6.156 -9.773 1.00 96.56 92 ILE A C 1
ATOM 685 O O . ILE A 1 92 ? -3.732 -6.755 -10.516 1.00 96.56 92 ILE A O 1
ATOM 689 N N . ASP A 1 93 ? -5.832 -6.269 -9.880 1.00 95.88 93 ASP A N 1
ATOM 690 C CA . ASP A 1 93 ? -6.495 -7.081 -10.904 1.00 95.88 93 ASP A CA 1
ATOM 691 C C . ASP A 1 93 ? -6.187 -6.562 -12.315 1.00 95.88 93 ASP A C 1
ATOM 693 O O . ASP A 1 93 ? -5.953 -7.347 -13.234 1.00 95.88 93 ASP A O 1
ATOM 697 N N . ALA A 1 94 ? -6.120 -5.237 -12.472 1.00 94.81 94 ALA A N 1
ATOM 698 C CA . ALA A 1 94 ? -5.730 -4.583 -13.718 1.00 94.81 94 ALA A CA 1
ATOM 699 C C . ALA A 1 94 ? -4.209 -4.581 -13.974 1.00 94.81 94 ALA A C 1
ATOM 701 O O . ALA A 1 94 ? -3.777 -4.239 -15.076 1.00 94.81 94 ALA A O 1
ATOM 702 N N . ALA A 1 95 ? -3.386 -4.927 -12.979 1.00 94.06 95 ALA A N 1
ATOM 703 C CA . ALA A 1 95 ? -1.938 -4.936 -13.116 1.00 94.06 95 ALA A CA 1
ATOM 704 C C . ALA A 1 95 ? -1.449 -6.220 -13.804 1.00 94.06 95 ALA A C 1
ATOM 706 O O . ALA A 1 95 ? -1.908 -7.336 -13.529 1.00 94.06 95 ALA A O 1
ATOM 707 N N . ASP A 1 96 ? -0.447 -6.064 -14.670 1.00 93.25 96 ASP A N 1
ATOM 708 C CA . ASP A 1 96 ? 0.279 -7.187 -15.257 1.00 93.25 96 ASP A CA 1
ATOM 709 C C . ASP A 1 96 ? 1.216 -7.794 -14.199 1.00 93.25 96 ASP A C 1
ATOM 711 O O . ASP A 1 96 ? 2.405 -7.488 -14.141 1.00 93.25 96 ASP A O 1
ATOM 715 N N . LEU A 1 97 ? 0.665 -8.635 -13.327 1.00 96.25 97 LEU A N 1
ATOM 716 C CA . LEU A 1 97 ? 1.378 -9.366 -12.277 1.00 96.25 97 LEU A CA 1
ATOM 717 C C . LEU A 1 97 ? 1.393 -10.863 -12.569 1.00 96.25 97 LEU A C 1
ATOM 719 O O . LEU A 1 97 ? 0.469 -11.408 -13.177 1.00 96.25 97 LEU A O 1
ATOM 723 N N . THR A 1 98 ? 2.421 -11.552 -12.079 1.00 96.88 98 THR A N 1
ATOM 724 C CA . THR A 1 98 ? 2.423 -13.018 -12.061 1.00 96.88 98 THR A CA 1
ATOM 725 C C . THR A 1 98 ? 1.346 -13.552 -11.111 1.00 96.88 98 THR A C 1
ATOM 727 O O . THR A 1 98 ? 0.913 -12.872 -10.176 1.00 96.88 98 THR A O 1
ATOM 730 N N . GLY A 1 99 ? 0.938 -14.814 -11.295 1.00 96.62 99 GLY A N 1
ATOM 731 C CA . GLY A 1 99 ? -0.041 -15.453 -10.405 1.00 96.62 99 GLY A CA 1
ATOM 732 C C . GLY A 1 99 ? 0.396 -15.458 -8.934 1.00 96.62 99 GLY A C 1
ATOM 733 O O . GLY A 1 99 ? -0.424 -15.231 -8.047 1.00 96.62 99 GLY A O 1
ATOM 734 N N . LYS A 1 100 ? 1.700 -15.632 -8.673 1.00 97.38 100 LYS A N 1
ATOM 735 C CA . LYS A 1 100 ? 2.272 -15.608 -7.319 1.00 97.38 100 LYS A CA 1
ATOM 736 C C . LYS A 1 100 ? 2.192 -14.217 -6.687 1.00 97.38 100 LYS A C 1
ATOM 738 O O . LYS A 1 100 ? 1.766 -14.099 -5.541 1.00 97.38 100 LYS A O 1
ATOM 743 N N . GLU A 1 101 ? 2.575 -13.175 -7.423 1.00 97.62 101 GLU A N 1
ATOM 744 C CA . GLU A 1 101 ? 2.517 -11.787 -6.944 1.00 97.62 101 GLU A CA 1
ATOM 745 C C . GLU A 1 101 ? 1.075 -11.362 -6.664 1.00 97.62 101 GLU A C 1
ATOM 747 O O . GLU A 1 101 ? 0.783 -10.857 -5.579 1.00 97.62 101 GLU A O 1
ATOM 752 N N . ARG A 1 102 ? 0.154 -11.651 -7.594 1.00 98.00 102 ARG A N 1
ATOM 753 C CA . ARG A 1 102 ? -1.273 -11.373 -7.407 1.00 98.00 102 ARG A CA 1
ATOM 754 C C . ARG A 1 102 ? -1.812 -12.098 -6.175 1.00 98.00 102 ARG A C 1
ATOM 756 O O . ARG A 1 102 ? -2.383 -11.461 -5.297 1.00 98.00 102 ARG A O 1
ATOM 763 N N . SER A 1 103 ? -1.577 -13.405 -6.053 1.00 97.88 103 SER A N 1
ATOM 764 C CA . SER A 1 103 ? -2.060 -14.184 -4.906 1.00 97.88 103 SER A CA 1
ATOM 765 C C . SER A 1 103 ? -1.540 -13.648 -3.569 1.00 97.88 103 SER A C 1
ATOM 767 O O . SER A 1 103 ? -2.300 -13.590 -2.602 1.00 97.88 103 SER A O 1
ATOM 769 N N . MET A 1 104 ? -0.270 -13.238 -3.502 1.00 98.06 104 MET A N 1
ATOM 770 C CA . MET A 1 104 ? 0.314 -12.640 -2.299 1.00 98.06 104 MET A CA 1
ATOM 771 C C . MET A 1 104 ? -0.401 -11.338 -1.918 1.00 98.06 104 MET A C 1
ATOM 773 O O . MET A 1 104 ? -0.791 -11.165 -0.762 1.00 98.06 104 MET A O 1
ATOM 777 N N . LEU A 1 105 ? -0.583 -10.431 -2.880 1.00 98.25 105 LEU A N 1
ATOM 778 C CA . LEU A 1 105 ? -1.239 -9.148 -2.644 1.00 98.25 105 LEU A CA 1
ATOM 779 C C . LEU A 1 105 ? -2.701 -9.324 -2.218 1.00 98.25 105 LEU A C 1
ATOM 781 O O . LEU A 1 105 ? -3.123 -8.728 -1.227 1.00 98.25 105 LEU A O 1
ATOM 785 N N . HIS A 1 106 ? -3.456 -10.188 -2.902 1.00 97.94 106 HIS A N 1
ATOM 786 C CA . HIS A 1 106 ? -4.840 -10.484 -2.526 1.00 97.94 106 HIS A CA 1
ATOM 787 C C . HIS A 1 106 ? -4.928 -11.051 -1.112 1.00 97.94 106 HIS A C 1
ATOM 789 O O . HIS A 1 106 ? -5.716 -10.541 -0.320 1.00 97.94 106 HIS A O 1
ATOM 795 N N . GLY A 1 107 ? -4.066 -12.011 -0.757 1.00 97.75 107 GLY A N 1
ATOM 796 C CA . GLY A 1 107 ? -4.029 -12.579 0.592 1.00 97.75 107 GLY A CA 1
ATOM 797 C C . GLY A 1 107 ? -3.803 -11.522 1.678 1.00 97.75 107 GLY A C 1
ATOM 798 O O . GLY A 1 107 ? -4.468 -11.538 2.717 1.00 97.75 107 GLY A O 1
ATOM 799 N N . ARG A 1 108 ? -2.916 -10.550 1.428 1.00 97.31 108 ARG A N 1
ATOM 800 C CA . ARG A 1 108 ? -2.682 -9.427 2.352 1.00 97.31 108 ARG A CA 1
ATOM 801 C C . ARG A 1 108 ? -3.890 -8.503 2.461 1.00 97.31 108 ARG A C 1
ATOM 803 O O . ARG A 1 108 ? -4.295 -8.172 3.575 1.00 97.31 108 ARG A O 1
ATOM 810 N N . LEU A 1 109 ? -4.501 -8.133 1.336 1.00 97.50 109 LEU A N 1
ATOM 811 C CA . LEU A 1 109 ? -5.715 -7.316 1.334 1.00 97.50 109 LEU A CA 1
ATOM 812 C C . LEU A 1 109 ? -6.887 -8.025 2.032 1.00 97.50 109 LEU A C 1
ATOM 814 O O . LEU A 1 109 ? -7.576 -7.393 2.827 1.00 97.50 109 LEU A O 1
ATOM 818 N N . ASP A 1 110 ? -7.092 -9.322 1.792 1.00 97.69 110 ASP A N 1
ATOM 819 C CA . ASP A 1 110 ? -8.161 -10.115 2.418 1.00 97.69 110 ASP A CA 1
ATOM 820 C C . ASP A 1 110 ? -7.977 -10.241 3.930 1.00 97.69 110 ASP A C 1
ATOM 822 O O . ASP A 1 110 ? -8.945 -10.143 4.691 1.00 97.69 110 ASP A O 1
ATOM 826 N N . SER A 1 111 ? -6.728 -10.381 4.378 1.00 95.56 111 SER A N 1
ATOM 827 C CA . SER A 1 111 ? -6.389 -10.385 5.803 1.00 95.56 111 SER A CA 1
ATOM 828 C C . SER A 1 111 ? -6.740 -9.038 6.450 1.00 95.56 111 SER A C 1
ATOM 830 O O . SER A 1 111 ? -7.405 -9.004 7.485 1.00 95.56 111 SER A O 1
ATOM 832 N N . GLY A 1 112 ? -6.383 -7.921 5.800 1.00 95.50 112 GLY A N 1
ATOM 833 C CA . GLY A 1 112 ? -6.746 -6.574 6.251 1.00 95.50 112 GLY A CA 1
ATOM 834 C C . GLY A 1 112 ? -8.257 -6.328 6.277 1.00 95.50 112 GLY A C 1
ATOM 835 O O . GLY A 1 112 ? -8.780 -5.793 7.252 1.00 95.50 112 GLY A O 1
ATOM 836 N N . VAL A 1 113 ? -8.985 -6.764 5.242 1.00 96.81 113 VAL A N 1
ATOM 837 C CA . VAL A 1 113 ? -10.456 -6.675 5.187 1.00 96.81 113 VAL A CA 1
ATOM 838 C C . VAL A 1 113 ? -11.098 -7.464 6.326 1.00 96.81 113 VAL A C 1
ATOM 840 O O . VAL A 1 113 ? -12.013 -6.960 6.979 1.00 96.81 113 VAL A O 1
ATOM 843 N N . SER A 1 114 ? -10.632 -8.688 6.569 1.00 95.94 114 SER A N 1
ATOM 844 C CA . SER A 1 114 ? -11.167 -9.551 7.625 1.00 95.94 114 SER A CA 1
ATOM 845 C C . SER A 1 114 ? -10.954 -8.928 9.002 1.00 95.94 114 SER A C 1
ATOM 847 O O . SER A 1 114 ? -11.905 -8.809 9.778 1.00 95.94 114 SER A O 1
ATOM 849 N N . TRP A 1 115 ? -9.743 -8.428 9.260 1.00 93.94 115 TRP A N 1
ATOM 850 C CA . TRP A 1 115 ? -9.418 -7.728 10.499 1.00 93.94 115 TRP A CA 1
ATOM 851 C C . TRP A 1 115 ? -10.305 -6.491 10.708 1.00 93.94 115 TRP A C 1
ATOM 853 O O . TRP A 1 115 ? -10.914 -6.345 11.767 1.00 93.94 115 TRP A O 1
ATOM 863 N N . LEU A 1 116 ? -10.472 -5.642 9.687 1.00 93.81 116 LEU A N 1
ATOM 864 C CA . LEU A 1 116 ? -11.322 -4.445 9.765 1.00 93.81 116 LEU A CA 1
ATOM 865 C C . LEU A 1 116 ? -12.787 -4.773 10.063 1.00 93.81 116 LEU A C 1
ATOM 867 O O . LEU A 1 116 ? -13.415 -4.096 10.875 1.00 93.81 116 LEU A O 1
ATOM 871 N N . LYS A 1 117 ? -13.341 -5.809 9.422 1.00 94.19 117 LYS A N 1
ATOM 872 C CA . LYS A 1 117 ? -14.730 -6.237 9.648 1.00 94.19 117 LYS A CA 1
ATOM 873 C C . LYS A 1 117 ? -14.944 -6.740 11.076 1.00 94.19 117 LYS A C 1
ATOM 875 O O . LYS A 1 117 ? -15.953 -6.391 11.688 1.00 94.19 117 LYS A O 1
ATOM 880 N N . MET A 1 118 ? -14.003 -7.525 11.605 1.00 91.69 118 MET A N 1
ATOM 881 C CA . MET A 1 118 ? -14.051 -7.997 12.992 1.00 91.69 118 MET A CA 1
ATOM 882 C C . MET A 1 118 ? -14.001 -6.827 13.980 1.00 91.69 118 MET A C 1
ATOM 884 O O . MET A 1 118 ? -14.887 -6.707 14.823 1.00 91.69 118 MET A O 1
ATOM 888 N N . ASN A 1 119 ? -13.034 -5.922 13.813 1.00 89.19 119 ASN A N 1
ATOM 889 C CA . ASN A 1 119 ? -12.845 -4.776 14.704 1.00 89.19 119 ASN A CA 1
ATOM 890 C C . ASN A 1 119 ? -14.027 -3.803 14.656 1.00 89.19 119 ASN A C 1
ATOM 892 O O . ASN A 1 119 ? -14.510 -3.375 15.698 1.00 89.19 119 ASN A O 1
ATOM 896 N N . LYS A 1 120 ? -14.580 -3.519 13.468 1.00 91.25 120 LYS A N 1
ATOM 897 C CA . LYS A 1 120 ? -15.784 -2.679 13.339 1.00 91.25 120 LYS A CA 1
ATOM 898 C C . LYS A 1 120 ? -16.945 -3.218 14.170 1.00 91.25 120 LYS A C 1
ATOM 900 O O . LYS A 1 120 ? -17.623 -2.451 14.848 1.00 91.25 120 LYS A O 1
ATOM 905 N N . LYS A 1 121 ? -17.181 -4.533 14.109 1.00 91.00 121 LYS A N 1
ATOM 906 C CA . LYS A 1 121 ? -18.230 -5.183 14.901 1.00 91.00 121 LYS A CA 1
ATOM 907 C C . LYS A 1 121 ? -17.950 -5.033 16.398 1.00 91.00 121 LYS A C 1
ATOM 909 O O . LYS A 1 121 ? -18.870 -4.704 17.140 1.00 91.00 121 LYS A O 1
ATOM 914 N N . ALA A 1 122 ? -16.698 -5.230 16.810 1.00 87.12 122 ALA A N 1
ATOM 915 C CA . ALA A 1 122 ? -16.279 -5.118 18.200 1.00 87.12 122 ALA A CA 1
ATOM 916 C C . ALA A 1 122 ? -16.484 -3.694 18.753 1.00 87.12 122 ALA A C 1
ATOM 918 O O . ALA A 1 122 ? -17.179 -3.535 19.756 1.00 87.12 122 ALA A O 1
ATOM 919 N N . PHE A 1 123 ? -16.022 -2.664 18.030 1.00 84.19 123 PHE A N 1
ATOM 920 C CA . PHE A 1 123 ? -16.202 -1.245 18.374 1.00 84.19 123 PHE A CA 1
ATOM 921 C C . PHE A 1 123 ? -17.665 -0.885 18.625 1.00 84.19 123 PHE A C 1
ATOM 923 O O . PHE A 1 123 ? -18.004 -0.326 19.664 1.00 84.19 123 PHE A O 1
ATOM 930 N N . ILE A 1 124 ? -18.540 -1.241 17.681 1.00 87.38 124 ILE A N 1
ATOM 931 C CA . ILE A 1 124 ? -19.972 -0.930 17.758 1.00 87.38 124 ILE A CA 1
ATOM 932 C C . ILE A 1 124 ? -20.621 -1.652 18.947 1.00 87.38 124 ILE A C 1
ATOM 934 O O . ILE A 1 124 ? -21.504 -1.101 19.596 1.00 87.38 124 ILE A O 1
ATOM 938 N N . SER A 1 125 ? -20.172 -2.872 19.256 1.00 89.25 125 SER A N 1
ATOM 939 C CA . SER A 1 125 ? -20.728 -3.686 20.344 1.00 89.25 125 SER A CA 1
ATOM 940 C C . SER A 1 125 ? -20.197 -3.355 21.744 1.00 89.25 125 SER A C 1
ATOM 942 O O . SER A 1 125 ? -20.748 -3.856 22.727 1.00 89.25 125 SER A O 1
ATOM 944 N N . ALA A 1 126 ? -19.141 -2.543 21.857 1.00 87.19 126 ALA A N 1
ATOM 945 C CA . ALA A 1 126 ? -18.534 -2.205 23.139 1.00 87.19 126 ALA A CA 1
ATOM 946 C C . ALA A 1 126 ? -19.534 -1.455 24.032 1.00 87.19 126 ALA A C 1
ATOM 948 O O . ALA A 1 126 ? -20.121 -0.461 23.620 1.00 87.19 126 ALA A O 1
ATOM 949 N N . ARG A 1 127 ? -19.750 -1.922 25.263 1.00 87.56 127 ARG A N 1
ATOM 950 C CA . ARG A 1 127 ? -20.744 -1.320 26.175 1.00 87.56 127 ARG A CA 1
ATOM 951 C C . ARG A 1 127 ? -20.203 -0.135 26.964 1.00 87.56 127 ARG A C 1
ATOM 953 O O . ARG A 1 127 ? -20.973 0.706 27.407 1.00 87.56 127 ARG A O 1
ATOM 960 N N . ASP A 1 128 ? -18.891 -0.089 27.130 1.00 81.81 128 ASP A N 1
ATOM 961 C CA . ASP A 1 128 ? -18.184 0.892 27.937 1.00 81.81 128 ASP A CA 1
ATOM 962 C C . ASP A 1 128 ? -16.825 1.229 27.310 1.00 81.81 128 ASP A C 1
ATOM 964 O O . ASP A 1 128 ? -16.361 0.579 26.364 1.00 81.81 128 ASP A O 1
ATOM 968 N N . ARG A 1 129 ? -16.189 2.269 27.854 1.00 78.69 129 ARG A N 1
ATOM 969 C CA . ARG A 1 129 ? -14.904 2.784 27.380 1.00 78.69 129 ARG A CA 1
ATOM 970 C C . ARG A 1 129 ? -13.786 1.745 27.475 1.00 78.69 129 ARG A C 1
ATOM 972 O O . ARG A 1 129 ? -13.023 1.596 26.530 1.00 78.69 129 ARG A O 1
ATOM 979 N N . ALA A 1 130 ? -13.720 0.997 28.575 1.00 78.94 130 ALA A N 1
ATOM 980 C CA . ALA A 1 130 ? -12.676 -0.002 28.790 1.00 78.94 130 ALA A CA 1
ATOM 981 C C . ALA A 1 130 ? -12.763 -1.152 27.774 1.00 78.94 130 ALA A C 1
ATOM 983 O O . ALA A 1 130 ? -11.746 -1.654 27.302 1.00 78.94 130 ALA A O 1
ATOM 984 N N . SER A 1 131 ? -13.978 -1.568 27.422 1.00 81.25 131 SER A N 1
ATOM 985 C CA . SER A 1 131 ? -14.234 -2.562 26.383 1.00 81.25 131 SER A CA 1
ATOM 986 C C . SER A 1 131 ? -13.894 -2.010 25.005 1.00 81.25 131 SER A C 1
ATOM 988 O O . SER A 1 131 ? -13.303 -2.716 24.202 1.00 81.25 131 SER A O 1
ATOM 990 N N . PHE A 1 132 ? -14.213 -0.744 24.736 1.00 79.56 132 PHE A N 1
ATOM 991 C CA . PHE A 1 132 ? -13.884 -0.094 23.470 1.00 79.56 132 PHE A CA 1
ATOM 992 C C . PHE A 1 132 ? -12.367 0.036 23.256 1.00 79.56 132 PHE A C 1
ATOM 994 O O . PHE A 1 132 ? -11.858 -0.344 22.204 1.00 79.56 132 PHE A O 1
ATOM 1001 N N . GLU A 1 133 ? -11.627 0.501 24.264 1.00 75.38 133 GLU A N 1
ATOM 1002 C CA . GLU A 1 133 ? -10.172 0.693 24.188 1.00 75.38 133 GLU A CA 1
ATOM 1003 C C . GLU A 1 133 ? -9.394 -0.615 24.008 1.00 75.38 133 GLU A C 1
ATOM 1005 O O . GLU A 1 133 ? -8.339 -0.611 23.379 1.00 75.38 133 GLU A O 1
ATOM 1010 N N . LYS A 1 134 ? -9.920 -1.745 24.500 1.00 77.19 134 LYS A N 1
ATOM 1011 C CA . LYS A 1 134 ? -9.321 -3.071 24.268 1.00 77.19 134 LYS A CA 1
ATOM 1012 C C . LYS A 1 134 ? -9.343 -3.488 22.802 1.00 77.19 134 LYS A C 1
ATOM 1014 O O . LYS A 1 134 ? -8.452 -4.210 22.367 1.00 77.19 134 LYS A O 1
ATOM 1019 N N . GLU A 1 135 ? -10.359 -3.058 22.064 1.00 76.25 135 GLU A N 1
ATOM 1020 C CA . GLU A 1 135 ? -10.529 -3.432 20.662 1.00 76.25 135 GLU A CA 1
ATOM 1021 C C . GLU A 1 135 ? -9.713 -2.516 19.740 1.00 76.25 135 GLU A C 1
ATOM 1023 O O . GLU A 1 135 ? -9.275 -2.932 18.668 1.00 76.25 135 GLU A O 1
ATOM 1028 N N . VAL A 1 136 ? -9.510 -1.247 20.115 1.00 71.88 136 VAL A N 1
ATOM 1029 C CA . VAL A 1 136 ? -8.800 -0.270 19.276 1.00 71.88 136 VAL A CA 1
ATOM 1030 C C . VAL A 1 136 ? -7.284 -0.469 19.390 1.00 71.88 136 VAL A C 1
ATOM 1032 O O . VAL A 1 136 ? -6.581 0.264 20.082 1.00 71.88 136 VAL A O 1
ATOM 1035 N N . ASP A 1 137 ? -6.744 -1.435 18.645 1.00 76.44 137 ASP A N 1
ATOM 1036 C CA . ASP A 1 137 ? -5.295 -1.534 18.436 1.00 76.44 137 ASP A CA 1
ATOM 1037 C C . ASP A 1 137 ? -4.849 -0.507 17.383 1.00 76.44 137 ASP A C 1
ATOM 1039 O O . ASP A 1 137 ? -4.844 -0.765 16.173 1.00 76.44 137 ASP A O 1
ATOM 1043 N N . LEU A 1 138 ? -4.462 0.683 17.853 1.00 74.12 138 LEU A N 1
ATOM 1044 C CA . LEU A 1 138 ? -3.984 1.780 17.006 1.00 74.12 138 LEU A CA 1
ATOM 1045 C C . LEU A 1 138 ? -2.805 1.372 16.116 1.00 74.12 138 LEU A C 1
ATOM 1047 O O . LEU A 1 138 ? -2.693 1.842 14.983 1.00 74.12 138 LEU A O 1
ATOM 1051 N N . LYS A 1 139 ? -1.922 0.490 16.585 1.00 78.75 139 LYS A N 1
ATOM 1052 C CA . LYS A 1 139 ? -0.750 0.091 15.806 1.00 78.75 139 LYS A CA 1
ATOM 1053 C C . LYS A 1 139 ? -1.140 -0.873 14.693 1.00 78.75 139 LYS A C 1
ATOM 1055 O O . LYS A 1 139 ? -0.763 -0.658 13.542 1.00 78.75 139 LYS A O 1
ATOM 1060 N N . MET A 1 140 ? -1.968 -1.872 14.985 1.00 82.94 140 MET A N 1
ATOM 1061 C CA . MET A 1 140 ? -2.502 -2.752 13.942 1.00 82.94 140 MET A CA 1
ATOM 1062 C C . MET A 1 140 ? -3.363 -1.978 12.932 1.00 82.94 140 MET A C 1
ATOM 1064 O O . MET A 1 140 ? -3.288 -2.206 11.724 1.00 82.94 140 MET A O 1
ATOM 1068 N N . TRP A 1 141 ? -4.112 -0.983 13.402 1.00 85.00 141 TRP A N 1
ATOM 1069 C CA . TRP A 1 141 ? -4.865 -0.067 12.555 1.00 85.00 141 TRP A CA 1
ATOM 1070 C C . TRP A 1 141 ? -3.979 0.670 11.540 1.00 85.00 141 TRP A C 1
ATOM 1072 O O . TRP A 1 141 ? -4.306 0.742 10.350 1.00 85.00 141 TRP A O 1
ATOM 1082 N N . HIS A 1 142 ? -2.833 1.195 11.985 1.00 85.50 142 HIS A N 1
ATOM 1083 C CA . HIS A 1 142 ? -1.852 1.823 11.100 1.00 85.50 142 HIS A CA 1
ATOM 1084 C C . HIS A 1 142 ? -1.242 0.830 10.105 1.00 85.50 142 HIS A C 1
ATOM 1086 O O . HIS A 1 142 ? -1.119 1.169 8.926 1.00 85.50 142 HIS A O 1
ATOM 1092 N N . ALA A 1 143 ? -0.943 -0.400 10.531 1.00 89.94 143 ALA A N 1
ATOM 1093 C CA . ALA A 1 143 ? -0.460 -1.451 9.635 1.00 89.94 143 ALA A CA 1
ATOM 1094 C C . ALA A 1 143 ? -1.465 -1.744 8.509 1.00 89.94 143 ALA A C 1
ATOM 1096 O O . ALA A 1 143 ? -1.108 -1.729 7.331 1.00 89.94 143 ALA A O 1
ATOM 1097 N N . VAL A 1 144 ? -2.750 -1.904 8.839 1.00 92.75 144 VAL A N 1
ATOM 1098 C CA . VAL A 1 144 ? -3.795 -2.171 7.838 1.00 92.75 144 VAL A CA 1
ATOM 1099 C C . VAL A 1 144 ? -4.000 -0.987 6.887 1.00 92.75 144 VAL A C 1
ATOM 1101 O O . VAL A 1 144 ? -4.206 -1.183 5.688 1.00 92.75 144 VAL A O 1
ATOM 1104 N N . LYS A 1 145 ? -3.882 0.254 7.375 1.00 92.12 145 LYS A N 1
ATOM 1105 C CA . LYS A 1 145 ? -3.961 1.465 6.539 1.00 92.12 145 LYS A CA 1
ATOM 1106 C C . LYS A 1 145 ? -2.834 1.590 5.513 1.00 92.12 145 LYS A C 1
ATOM 1108 O O . LYS A 1 145 ? -3.031 2.283 4.513 1.00 92.12 145 LYS A O 1
ATOM 1113 N N . MET A 1 146 ? -1.694 0.939 5.739 1.00 94.31 146 MET A N 1
ATOM 1114 C CA . MET A 1 146 ? -0.578 0.905 4.789 1.00 94.31 146 MET A CA 1
ATOM 1115 C C . MET A 1 146 ? -0.790 -0.099 3.653 1.00 94.31 146 MET A C 1
ATOM 1117 O O . MET A 1 146 ? -0.218 0.074 2.578 1.00 94.31 146 MET A O 1
ATOM 1121 N N . LEU A 1 147 ? -1.637 -1.117 3.839 1.00 97.12 147 LEU A N 1
ATOM 1122 C CA . LEU A 1 147 ? -1.828 -2.181 2.848 1.00 97.12 147 LEU A CA 1
ATOM 1123 C C . LEU A 1 147 ? -2.225 -1.678 1.448 1.00 97.12 147 LEU A C 1
ATOM 1125 O O . LEU A 1 147 ? -1.620 -2.163 0.490 1.00 97.12 147 LEU A O 1
ATOM 1129 N N . PRO A 1 148 ? -3.172 -0.727 1.270 1.00 97.06 148 PRO A N 1
ATOM 1130 C CA . PRO A 1 148 ? -3.535 -0.247 -0.063 1.00 97.06 148 PRO A CA 1
ATOM 1131 C C . PRO A 1 148 ? -2.338 0.352 -0.810 1.00 97.06 148 PRO A C 1
ATOM 1133 O O . PRO A 1 148 ? -2.038 -0.045 -1.932 1.00 97.06 148 PRO A O 1
ATOM 1136 N N . THR A 1 149 ? -1.613 1.273 -0.170 1.00 96.50 149 THR A N 1
ATOM 1137 C CA . THR A 1 149 ? -0.506 2.000 -0.804 1.00 96.50 149 THR A CA 1
ATOM 1138 C C . THR A 1 149 ? 0.716 1.111 -1.007 1.00 96.50 149 THR A C 1
ATOM 1140 O O . THR A 1 149 ? 1.380 1.228 -2.035 1.00 96.50 149 THR A O 1
ATOM 1143 N N . ALA A 1 150 ? 0.996 0.194 -0.077 1.00 97.94 150 ALA A N 1
ATOM 1144 C CA . ALA A 1 150 ? 2.065 -0.786 -0.227 1.00 97.94 150 ALA A CA 1
ATOM 1145 C C . ALA A 1 150 ? 1.785 -1.768 -1.374 1.00 97.94 150 ALA A C 1
ATOM 1147 O O . ALA A 1 150 ? 2.679 -2.070 -2.162 1.00 97.94 150 ALA A O 1
ATOM 1148 N N . SER A 1 151 ? 0.532 -2.208 -1.514 1.00 98.31 151 SER A N 1
ATOM 1149 C CA . SER A 1 151 ? 0.112 -3.102 -2.597 1.00 98.31 151 SER A CA 1
ATOM 1150 C C . SER A 1 151 ? 0.228 -2.442 -3.970 1.00 98.31 151 SER A C 1
ATOM 1152 O O . SER A 1 151 ? 0.731 -3.047 -4.918 1.00 98.31 151 SER A O 1
ATOM 1154 N N . GLU A 1 152 ? -0.196 -1.183 -4.075 1.00 96.94 152 GLU A N 1
ATOM 1155 C CA . GLU A 1 152 ? -0.051 -0.390 -5.298 1.00 96.94 152 GLU A CA 1
ATOM 1156 C C . GLU A 1 152 ? 1.420 -0.139 -5.636 1.00 96.94 152 GLU A C 1
ATOM 1158 O O . GLU A 1 152 ? 1.833 -0.370 -6.769 1.00 96.94 152 GLU A O 1
ATOM 1163 N N . GLY A 1 153 ? 2.226 0.272 -4.653 1.00 97.94 153 GLY A N 1
ATOM 1164 C CA . GLY A 1 153 ? 3.658 0.501 -4.835 1.00 97.94 153 GLY A CA 1
ATOM 1165 C C . GLY A 1 153 ? 4.398 -0.750 -5.307 1.00 97.94 153 GLY A C 1
ATOM 1166 O O . GLY A 1 153 ? 5.174 -0.681 -6.259 1.00 97.94 153 GLY A O 1
ATOM 1167 N N . TYR A 1 154 ? 4.102 -1.908 -4.709 1.00 98.62 154 TYR A N 1
ATOM 1168 C CA . TYR A 1 154 ? 4.652 -3.190 -5.149 1.00 98.62 154 TYR A CA 1
ATOM 1169 C C . TYR A 1 154 ? 4.249 -3.513 -6.594 1.00 98.62 154 TYR A C 1
ATOM 1171 O O . TYR A 1 154 ? 5.092 -3.897 -7.401 1.00 98.62 154 TYR A O 1
ATOM 1179 N N . SER A 1 155 ? 2.977 -3.298 -6.942 1.00 98.19 155 SER A N 1
ATOM 1180 C CA . SER A 1 155 ? 2.473 -3.558 -8.296 1.00 98.19 155 SER A CA 1
ATOM 1181 C C . SER A 1 155 ? 3.147 -2.672 -9.349 1.00 98.19 155 SER A C 1
ATOM 1183 O O . SER A 1 155 ? 3.487 -3.145 -10.433 1.00 98.19 155 SER A O 1
ATOM 1185 N N . ILE A 1 156 ? 3.383 -1.397 -9.021 1.00 97.81 156 ILE A N 1
ATOM 1186 C CA . ILE A 1 156 ? 4.116 -0.460 -9.883 1.00 97.81 156 ILE A CA 1
ATOM 1187 C C . ILE A 1 156 ? 5.567 -0.917 -10.059 1.00 97.81 156 ILE A C 1
ATOM 1189 O O . ILE A 1 156 ? 6.062 -0.903 -11.184 1.00 97.81 156 ILE A O 1
ATOM 1193 N N . ALA A 1 157 ? 6.228 -1.350 -8.982 1.00 98.31 157 ALA A N 1
ATOM 1194 C CA . ALA A 1 157 ? 7.599 -1.849 -9.049 1.00 98.31 157 ALA A CA 1
ATOM 1195 C C . ALA A 1 157 ? 7.713 -3.066 -9.985 1.00 98.31 157 ALA A C 1
ATOM 1197 O O . ALA A 1 157 ? 8.518 -3.063 -10.907 1.00 98.31 157 ALA A O 1
ATOM 1198 N N . CYS A 1 158 ? 6.822 -4.057 -9.860 1.00 98.00 158 CYS A N 1
ATOM 1199 C CA . CYS A 1 158 ? 6.774 -5.196 -10.789 1.00 98.00 158 CYS A CA 1
ATOM 1200 C C . CYS A 1 158 ? 6.589 -4.767 -12.257 1.00 98.00 158 CYS A C 1
ATOM 1202 O O . CYS A 1 158 ? 7.185 -5.347 -13.165 1.00 98.00 158 CYS A O 1
ATOM 1204 N N . ALA A 1 159 ? 5.770 -3.744 -12.518 1.00 96.56 159 ALA A N 1
ATOM 1205 C CA . ALA A 1 159 ? 5.575 -3.230 -13.872 1.00 96.56 159 ALA A CA 1
ATOM 1206 C C . ALA A 1 159 ? 6.821 -2.503 -14.418 1.00 96.56 159 ALA A C 1
ATOM 1208 O O . ALA A 1 159 ? 7.114 -2.595 -15.613 1.00 96.56 159 ALA A O 1
ATOM 1209 N N . ILE A 1 160 ? 7.551 -1.780 -13.563 1.00 97.00 160 ILE A N 1
ATOM 1210 C CA . ILE A 1 160 ? 8.813 -1.118 -13.918 1.00 97.00 160 ILE A CA 1
ATOM 1211 C C . ILE A 1 160 ? 9.903 -2.159 -14.182 1.00 97.00 160 ILE A C 1
ATOM 1213 O O . ILE A 1 160 ? 10.540 -2.083 -15.230 1.00 97.00 160 ILE A O 1
ATOM 1217 N N . GLU A 1 161 ? 10.063 -3.155 -13.310 1.00 97.00 161 GLU A N 1
ATOM 1218 C CA . GLU A 1 161 ? 11.000 -4.279 -13.458 1.00 97.00 161 GLU A CA 1
ATOM 1219 C C . GLU A 1 161 ? 10.866 -4.939 -14.841 1.00 97.00 161 GLU A C 1
ATOM 1221 O O . GLU A 1 161 ? 11.812 -4.954 -15.628 1.00 97.00 161 GLU A O 1
ATOM 1226 N N . LYS A 1 162 ? 9.644 -5.333 -15.224 1.00 95.50 162 LYS A N 1
ATOM 1227 C CA . LYS A 1 162 ? 9.352 -5.920 -16.545 1.00 95.50 162 LYS A CA 1
ATOM 1228 C C . LYS A 1 162 ? 9.748 -5.030 -17.725 1.00 95.50 162 LYS A C 1
ATOM 1230 O O . LYS A 1 162 ? 10.060 -5.530 -18.809 1.00 95.50 162 LYS A O 1
ATOM 1235 N N . ARG A 1 163 ? 9.660 -3.706 -17.566 1.00 96.06 163 ARG A N 1
ATOM 1236 C CA . ARG A 1 163 ? 10.056 -2.735 -18.599 1.00 96.06 163 ARG A CA 1
ATOM 1237 C C . ARG A 1 163 ? 11.570 -2.545 -18.624 1.00 96.06 163 ARG A C 1
ATOM 1239 O O . ARG A 1 163 ? 12.128 -2.423 -19.711 1.00 96.06 163 ARG A O 1
ATOM 1246 N N . LEU A 1 164 ? 12.228 -2.553 -17.464 1.00 95.88 164 LEU A N 1
ATOM 1247 C CA . LEU A 1 164 ? 13.687 -2.498 -17.347 1.00 95.88 164 LEU A CA 1
ATOM 1248 C C . LEU A 1 164 ? 14.344 -3.727 -17.978 1.00 95.88 164 LEU A C 1
ATOM 1250 O O . LEU A 1 164 ? 15.323 -3.570 -18.708 1.00 95.88 164 LEU A O 1
ATOM 1254 N N . ASP A 1 165 ? 13.775 -4.917 -17.790 1.00 93.56 165 ASP A N 1
ATOM 1255 C CA . ASP A 1 165 ? 14.280 -6.158 -18.392 1.00 93.56 165 ASP A CA 1
ATOM 1256 C C . ASP A 1 165 ? 14.349 -6.075 -19.922 1.00 93.56 165 ASP A C 1
ATOM 1258 O O . ASP A 1 165 ? 15.303 -6.546 -20.539 1.00 93.56 165 ASP A O 1
ATOM 1262 N N . LYS A 1 166 ? 13.368 -5.403 -20.537 1.00 93.38 166 LYS A N 1
ATOM 1263 C CA . LYS A 1 166 ? 13.254 -5.233 -21.994 1.00 93.38 166 LYS A CA 1
ATOM 1264 C C . LYS A 1 166 ? 14.000 -4.011 -22.540 1.00 93.38 166 LYS A C 1
ATOM 1266 O O . LYS A 1 166 ? 14.122 -3.877 -23.754 1.00 93.38 166 LYS A O 1
ATOM 1271 N N . ALA A 1 167 ? 14.455 -3.101 -21.679 1.00 92.88 167 ALA A N 1
ATOM 1272 C CA . ALA A 1 167 ? 15.118 -1.872 -22.105 1.00 92.88 167 ALA A CA 1
ATOM 1273 C C . ALA A 1 167 ? 16.530 -2.157 -22.657 1.00 92.88 167 ALA A C 1
ATOM 1275 O O . ALA A 1 167 ? 17.214 -3.045 -22.133 1.00 92.88 167 ALA A O 1
ATOM 1276 N N . PRO A 1 168 ? 17.012 -1.399 -23.661 1.00 90.62 168 PRO A N 1
ATOM 1277 C CA . PRO A 1 168 ? 18.374 -1.543 -24.166 1.00 90.62 168 PRO A CA 1
ATOM 1278 C C . PRO A 1 168 ? 19.396 -1.272 -23.060 1.00 90.62 168 PRO A C 1
ATOM 1280 O O . PRO A 1 168 ? 19.190 -0.410 -22.196 1.00 90.62 168 PRO A O 1
ATOM 1283 N N . ASP A 1 169 ? 20.503 -2.013 -23.085 1.00 87.38 169 ASP A N 1
ATOM 1284 C CA . ASP A 1 169 ? 21.585 -1.759 -22.144 1.00 87.38 169 ASP A CA 1
ATOM 1285 C C . ASP A 1 169 ? 22.255 -0.425 -22.476 1.00 87.38 169 ASP A C 1
ATOM 1287 O O . ASP A 1 169 ? 22.705 -0.180 -23.594 1.00 87.38 169 ASP A O 1
ATOM 1291 N N . SER A 1 170 ? 22.219 0.487 -21.514 1.00 88.12 170 SER A N 1
ATOM 1292 C CA . SER A 1 170 ? 22.665 1.861 -21.693 1.00 88.12 170 SER A CA 1
ATOM 1293 C C . SER A 1 170 ? 22.992 2.493 -20.348 1.00 88.12 170 SER A C 1
ATOM 1295 O O . SER A 1 170 ? 22.624 2.004 -19.271 1.00 88.12 170 SER A O 1
ATOM 1297 N N . ARG A 1 171 ? 23.714 3.616 -20.398 1.00 88.56 171 ARG A N 1
ATOM 1298 C CA . ARG A 1 171 ? 24.162 4.325 -19.200 1.00 88.56 171 ARG A CA 1
ATOM 1299 C C . ARG A 1 171 ? 22.964 4.675 -18.305 1.00 88.56 171 ARG A C 1
ATOM 1301 O O . ARG A 1 171 ? 22.060 5.409 -18.695 1.00 88.56 171 ARG A O 1
ATOM 1308 N N . GLY A 1 172 ? 22.991 4.170 -17.075 1.00 90.62 172 GLY A N 1
ATOM 1309 C CA . GLY A 1 172 ? 21.953 4.408 -16.069 1.00 90.62 172 GLY A CA 1
ATOM 1310 C C . GLY A 1 172 ? 20.951 3.266 -15.881 1.00 90.62 172 GLY A C 1
ATOM 1311 O O . GLY A 1 172 ? 20.247 3.288 -14.874 1.00 90.62 172 GLY A O 1
ATOM 1312 N N . LYS A 1 173 ? 20.940 2.233 -16.743 1.00 94.88 173 LYS A N 1
ATOM 1313 C CA . LYS A 1 173 ? 20.067 1.056 -16.569 1.00 94.88 173 LYS A CA 1
ATOM 1314 C C . LYS A 1 173 ? 20.314 0.356 -15.231 1.00 94.88 173 LYS A C 1
ATOM 1316 O O . LYS A 1 173 ? 19.374 0.099 -14.485 1.00 94.88 173 LYS A O 1
ATOM 1321 N N . ALA A 1 174 ? 21.584 0.119 -14.893 1.00 95.56 174 ALA A N 1
ATOM 1322 C CA . ALA A 1 174 ? 21.972 -0.514 -13.631 1.00 95.56 174 ALA A CA 1
ATOM 1323 C C . ALA A 1 174 ? 21.472 0.262 -12.396 1.00 95.56 174 ALA A C 1
ATOM 1325 O O . ALA A 1 1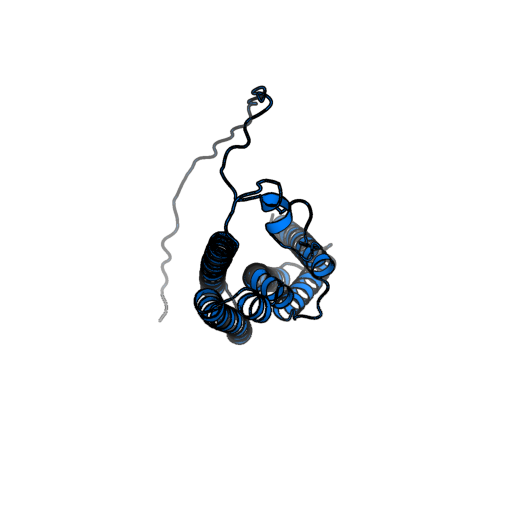74 ? 20.999 -0.336 -11.432 1.00 95.56 174 ALA A O 1
ATOM 1326 N N . GLU A 1 175 ? 21.515 1.598 -12.439 1.00 97.12 175 GLU A N 1
ATOM 1327 C CA . GLU A 1 175 ? 20.992 2.434 -11.354 1.00 97.12 175 GLU A CA 1
ATOM 1328 C C . GLU A 1 175 ? 19.460 2.376 -11.290 1.00 97.12 175 GLU A C 1
ATOM 1330 O O . GLU A 1 175 ? 18.906 2.261 -10.200 1.00 97.12 175 GLU A O 1
ATOM 1335 N N . ALA A 1 176 ? 18.764 2.398 -12.431 1.00 97.38 176 ALA A N 1
ATOM 1336 C CA . ALA A 1 176 ? 17.308 2.262 -12.465 1.00 97.38 176 ALA A CA 1
ATOM 1337 C C . ALA A 1 176 ? 16.842 0.916 -11.877 1.00 97.38 176 ALA A C 1
ATOM 1339 O O . ALA A 1 176 ? 15.924 0.902 -11.059 1.00 97.38 176 ALA A O 1
ATOM 1340 N N . ILE A 1 177 ? 17.532 -0.183 -12.204 1.00 97.88 177 ILE A N 1
ATOM 1341 C CA . ILE A 1 177 ? 17.295 -1.516 -11.620 1.00 97.88 177 ILE A CA 1
ATOM 1342 C C . ILE A 1 177 ? 17.515 -1.498 -10.105 1.00 97.88 177 ILE A C 1
ATOM 1344 O O . ILE A 1 177 ? 16.689 -2.007 -9.349 1.00 97.88 177 ILE A O 1
ATOM 1348 N N . ARG A 1 178 ? 18.601 -0.875 -9.633 1.00 98.25 178 ARG A N 1
ATOM 1349 C CA . ARG A 1 178 ? 18.893 -0.773 -8.197 1.00 98.25 178 ARG A CA 1
ATOM 1350 C C . ARG A 1 178 ? 17.803 -0.006 -7.443 1.00 98.25 178 ARG A C 1
ATOM 1352 O O . ARG A 1 178 ? 17.412 -0.412 -6.349 1.00 98.25 178 ARG A O 1
ATOM 1359 N N . LEU A 1 179 ? 17.321 1.101 -8.011 1.00 98.38 179 LEU A N 1
ATOM 1360 C CA . LEU A 1 179 ? 16.255 1.921 -7.427 1.00 98.38 179 LEU A CA 1
ATOM 1361 C C . LEU A 1 179 ? 14.924 1.161 -7.358 1.00 98.38 179 LEU A C 1
ATOM 1363 O O . LEU A 1 179 ? 14.268 1.199 -6.315 1.00 98.38 179 LEU A O 1
ATOM 1367 N N . ASP A 1 180 ? 14.555 0.467 -8.437 1.00 98.44 180 ASP A N 1
ATOM 1368 C CA . ASP A 1 180 ? 13.340 -0.347 -8.512 1.00 98.44 180 ASP A CA 1
ATOM 1369 C C . ASP A 1 180 ? 13.378 -1.522 -7.524 1.00 98.44 180 ASP A C 1
ATOM 1371 O O . ASP A 1 180 ? 12.490 -1.650 -6.681 1.00 98.44 180 ASP A O 1
ATOM 1375 N N . SER A 1 181 ? 14.466 -2.298 -7.523 1.00 98.38 181 SER A N 1
ATOM 1376 C CA . SER A 1 181 ? 14.658 -3.434 -6.613 1.00 98.38 181 SER A CA 1
ATOM 1377 C C . SER A 1 181 ? 14.583 -3.015 -5.140 1.00 98.38 181 SER A C 1
ATOM 1379 O O . SER A 1 181 ? 13.908 -3.663 -4.331 1.00 98.38 181 SER A O 1
ATOM 1381 N N . TRP A 1 182 ? 15.199 -1.879 -4.785 1.00 98.62 182 TRP A N 1
ATOM 1382 C CA . TRP A 1 182 ? 15.085 -1.329 -3.435 1.00 98.62 182 TRP A CA 1
ATOM 1383 C C . TRP A 1 182 ? 13.637 -0.972 -3.090 1.00 98.62 182 TRP A C 1
ATOM 1385 O O . TRP A 1 182 ? 13.148 -1.335 -2.021 1.00 98.62 182 TRP A O 1
ATOM 1395 N N . ALA A 1 183 ? 12.933 -0.273 -3.984 1.00 98.50 183 ALA A N 1
ATOM 1396 C CA . ALA A 1 183 ? 11.555 0.142 -3.740 1.00 98.50 183 ALA A CA 1
ATOM 1397 C C . ALA A 1 183 ? 10.610 -1.061 -3.626 1.00 98.50 183 ALA A C 1
ATOM 1399 O O . ALA A 1 183 ? 9.799 -1.108 -2.701 1.00 98.50 183 ALA A O 1
ATOM 1400 N N . LYS A 1 184 ? 10.768 -2.065 -4.495 1.00 98.38 184 LYS A N 1
ATOM 1401 C CA . LYS A 1 184 ? 10.027 -3.332 -4.455 1.00 98.38 184 LYS A CA 1
ATOM 1402 C C . LYS A 1 184 ? 10.200 -4.039 -3.110 1.00 98.38 184 LYS A C 1
ATOM 1404 O O . LYS A 1 184 ? 9.209 -4.422 -2.489 1.00 98.38 184 LYS A O 1
ATOM 1409 N N . SER A 1 185 ? 11.441 -4.156 -2.629 1.00 98.50 185 SER A N 1
ATOM 1410 C CA . SER A 1 185 ? 11.752 -4.732 -1.313 1.00 98.50 185 SER A CA 1
ATOM 1411 C C . SER A 1 185 ? 11.118 -3.932 -0.169 1.00 98.50 185 SER A C 1
ATOM 1413 O O . SER A 1 185 ? 10.496 -4.503 0.731 1.00 98.50 185 SER A O 1
ATOM 1415 N N . THR A 1 186 ? 11.179 -2.599 -0.235 1.00 98.56 186 THR A N 1
ATOM 1416 C CA . THR A 1 186 ? 10.534 -1.725 0.751 1.00 98.56 186 THR A CA 1
ATOM 1417 C C . THR A 1 186 ? 9.023 -1.929 0.787 1.00 98.56 186 THR A C 1
ATOM 1419 O O . THR A 1 186 ? 8.476 -2.138 1.868 1.00 98.56 186 THR A O 1
ATOM 1422 N N . PHE A 1 187 ? 8.338 -1.952 -0.359 1.00 98.50 187 PHE A N 1
ATOM 1423 C CA . PHE A 1 187 ? 6.896 -2.212 -0.391 1.00 98.50 187 PHE A CA 1
ATOM 1424 C C . PHE A 1 187 ? 6.541 -3.614 0.102 1.00 98.50 187 PHE A C 1
ATOM 1426 O O . PHE A 1 187 ? 5.559 -3.768 0.825 1.00 98.50 187 PHE A O 1
ATOM 1433 N N . LEU A 1 188 ? 7.366 -4.619 -0.200 1.00 97.69 188 LEU A N 1
ATOM 1434 C CA . LEU A 1 188 ? 7.173 -5.963 0.335 1.00 97.69 188 LEU A CA 1
ATOM 1435 C C . LEU A 1 188 ? 7.243 -5.975 1.868 1.00 97.69 188 LEU A C 1
ATOM 1437 O O . LEU A 1 188 ? 6.393 -6.583 2.512 1.00 97.69 188 LEU A O 1
ATOM 1441 N N . ARG A 1 189 ? 8.196 -5.261 2.474 1.00 97.75 189 ARG A N 1
ATOM 1442 C CA . ARG A 1 189 ? 8.256 -5.093 3.935 1.00 97.75 189 ARG A CA 1
ATOM 1443 C C . ARG A 1 189 ? 7.025 -4.356 4.475 1.00 97.75 189 ARG A C 1
ATOM 1445 O O . ARG A 1 189 ? 6.456 -4.792 5.470 1.00 97.75 189 ARG A O 1
ATOM 1452 N N . LEU A 1 190 ? 6.569 -3.297 3.801 1.00 97.06 190 LEU A N 1
ATOM 1453 C CA . LEU A 1 190 ? 5.383 -2.520 4.195 1.00 97.06 190 LEU A CA 1
ATOM 1454 C C . LEU A 1 190 ? 4.065 -3.318 4.126 1.00 97.06 190 LEU A C 1
ATOM 1456 O O . LEU A 1 190 ? 3.103 -2.972 4.804 1.00 97.06 190 LEU A O 1
ATOM 1460 N N . LEU A 1 191 ? 4.006 -4.409 3.357 1.00 97.19 191 LEU A N 1
ATOM 1461 C CA . LEU A 1 191 ? 2.870 -5.344 3.373 1.00 97.19 191 LEU A CA 1
ATOM 1462 C C . LEU A 1 191 ? 2.818 -6.221 4.636 1.00 97.19 191 LEU A C 1
ATOM 1464 O O . LEU A 1 191 ? 1.830 -6.920 4.857 1.00 97.19 191 LEU A O 1
ATOM 1468 N N . ASN A 1 192 ? 3.884 -6.221 5.438 1.00 95.19 192 ASN A N 1
ATOM 1469 C CA . ASN A 1 192 ? 4.086 -7.111 6.579 1.00 95.19 192 ASN A CA 1
ATOM 1470 C C . ASN A 1 192 ? 4.260 -6.350 7.904 1.00 95.19 192 ASN A C 1
ATOM 1472 O O . ASN A 1 192 ? 4.857 -6.887 8.834 1.00 95.19 192 ASN A O 1
ATOM 1476 N N . LEU A 1 193 ? 3.777 -5.105 7.991 1.00 92.81 193 LEU A N 1
ATOM 1477 C CA . LEU A 1 193 ? 3.831 -4.332 9.235 1.00 92.81 193 LEU A CA 1
ATOM 1478 C C . LEU A 1 193 ? 2.940 -4.949 10.319 1.00 92.81 193 LEU A C 1
ATOM 1480 O O . LEU A 1 193 ? 1.925 -5.582 10.026 1.00 92.81 193 LEU A O 1
ATOM 1484 N N . ASP A 1 194 ? 3.311 -4.712 11.572 1.00 88.94 194 ASP A N 1
ATOM 1485 C CA . ASP A 1 194 ? 2.644 -5.250 12.756 1.00 88.94 194 ASP A CA 1
ATOM 1486 C C . ASP A 1 194 ? 2.567 -4.225 13.905 1.00 88.94 194 ASP A C 1
ATOM 1488 O O . ASP A 1 194 ? 3.019 -3.082 13.796 1.00 88.94 194 ASP A O 1
ATOM 1492 N N . GLY A 1 195 ? 2.028 -4.657 15.050 1.00 78.00 195 GLY A N 1
ATOM 1493 C CA . GLY A 1 195 ? 1.906 -3.846 16.264 1.00 78.00 195 GLY A CA 1
ATOM 1494 C C . GLY A 1 195 ? 3.234 -3.406 16.907 1.00 78.00 195 GLY A C 1
ATOM 1495 O O . GLY A 1 195 ? 3.227 -2.702 17.915 1.00 78.00 195 GLY A O 1
ATOM 1496 N N . ARG A 1 196 ? 4.393 -3.810 16.379 1.00 85.38 196 ARG A N 1
ATOM 1497 C CA . ARG A 1 196 ? 5.723 -3.441 16.898 1.00 85.38 196 ARG A CA 1
ATOM 1498 C C . ARG A 1 196 ? 6.461 -2.473 15.979 1.00 85.38 196 ARG A C 1
ATOM 1500 O O . ARG A 1 196 ? 7.526 -1.984 16.341 1.00 85.38 196 ARG A O 1
ATOM 1507 N N . THR A 1 197 ? 5.886 -2.183 14.819 1.00 87.62 197 THR A N 1
ATOM 1508 C CA . THR A 1 197 ? 6.485 -1.344 13.785 1.00 87.62 197 THR A CA 1
ATOM 1509 C C . THR A 1 197 ? 6.591 0.125 14.216 1.00 87.62 197 THR A C 1
ATOM 1511 O O . THR A 1 197 ? 5.668 0.683 14.812 1.00 87.62 197 THR A O 1
ATOM 1514 N N . ASP A 1 198 ? 7.703 0.772 13.851 1.00 90.12 198 ASP A N 1
ATOM 1515 C CA . ASP A 1 198 ? 7.820 2.233 13.833 1.00 90.12 198 ASP A CA 1
ATOM 1516 C C . ASP A 1 198 ? 7.125 2.788 12.579 1.00 90.12 198 ASP A C 1
ATOM 1518 O O . ASP A 1 198 ? 7.638 2.712 11.458 1.00 90.12 198 ASP A O 1
ATOM 1522 N N . PHE A 1 199 ? 5.922 3.330 12.766 1.00 87.88 199 PHE A N 1
ATOM 1523 C CA . PHE A 1 199 ? 5.109 3.838 11.664 1.00 87.88 199 PHE A CA 1
ATOM 1524 C C . PHE A 1 199 ? 5.611 5.161 11.081 1.00 87.88 199 PHE A C 1
ATOM 1526 O O . PHE A 1 199 ? 5.331 5.427 9.911 1.00 87.88 199 PHE A O 1
ATOM 1533 N N . ALA A 1 200 ? 6.373 5.963 11.833 1.00 88.19 200 ALA A N 1
ATOM 1534 C CA . ALA A 1 200 ? 7.005 7.159 11.277 1.00 88.19 200 ALA A CA 1
ATOM 1535 C C . ALA A 1 200 ? 8.104 6.757 10.289 1.00 88.19 200 ALA A C 1
ATOM 1537 O O . ALA A 1 200 ? 8.150 7.264 9.164 1.00 88.19 200 ALA A O 1
ATOM 1538 N N . ALA A 1 201 ? 8.943 5.793 10.678 1.00 91.19 201 ALA A N 1
ATOM 1539 C CA . ALA A 1 201 ? 9.953 5.231 9.789 1.00 91.19 201 ALA A CA 1
ATOM 1540 C C . ALA A 1 201 ? 9.311 4.555 8.566 1.00 91.19 201 ALA A C 1
ATOM 1542 O O . ALA A 1 201 ? 9.723 4.814 7.436 1.00 91.19 201 ALA A O 1
ATOM 1543 N N . ALA A 1 202 ? 8.251 3.762 8.764 1.00 92.38 202 ALA A N 1
ATOM 1544 C CA . ALA A 1 202 ? 7.540 3.099 7.671 1.00 92.38 202 ALA A CA 1
ATOM 1545 C C . ALA A 1 202 ? 6.940 4.091 6.655 1.00 92.38 202 ALA A C 1
ATOM 1547 O O . ALA A 1 202 ? 7.009 3.863 5.447 1.00 92.38 202 ALA A O 1
ATOM 1548 N N . GLU A 1 203 ? 6.376 5.208 7.120 1.00 92.44 203 GLU A N 1
ATOM 1549 C CA . GLU A 1 203 ? 5.833 6.251 6.245 1.00 92.44 203 GLU A CA 1
ATOM 1550 C C . GLU A 1 203 ? 6.936 6.970 5.455 1.00 92.44 203 GLU A C 1
ATOM 1552 O O . GLU A 1 203 ? 6.793 7.199 4.250 1.00 92.44 203 GLU A O 1
ATOM 1557 N N . LYS A 1 204 ? 8.074 7.263 6.097 1.00 94.69 204 LYS A N 1
ATOM 1558 C CA . LYS A 1 204 ? 9.250 7.816 5.414 1.00 94.69 204 LYS A CA 1
ATOM 1559 C C . LYS A 1 204 ? 9.754 6.864 4.327 1.00 94.69 204 LYS A C 1
ATOM 1561 O O . LYS A 1 204 ? 9.959 7.287 3.188 1.00 94.69 204 LYS A O 1
ATOM 1566 N N . ASP A 1 205 ? 9.873 5.581 4.657 1.00 96.19 205 ASP A N 1
ATOM 1567 C CA . ASP A 1 205 ? 10.292 4.535 3.726 1.00 96.19 205 ASP A CA 1
ATOM 1568 C C . ASP A 1 205 ? 9.329 4.417 2.537 1.00 96.19 205 ASP A C 1
ATOM 1570 O O . ASP A 1 205 ? 9.766 4.282 1.392 1.00 96.19 205 ASP A O 1
ATOM 1574 N N . ARG A 1 206 ? 8.017 4.534 2.781 1.00 97.25 206 ARG A N 1
ATOM 1575 C CA . ARG A 1 206 ? 6.988 4.542 1.732 1.00 97.25 206 ARG A CA 1
ATOM 1576 C C . ARG A 1 206 ? 7.187 5.700 0.754 1.00 97.25 206 ARG A C 1
ATOM 1578 O O . ARG A 1 206 ? 7.161 5.488 -0.459 1.00 97.25 206 ARG A O 1
ATOM 1585 N N . ILE A 1 207 ? 7.371 6.918 1.264 1.00 97.12 207 ILE A N 1
ATOM 1586 C CA . ILE A 1 207 ? 7.586 8.119 0.441 1.00 97.12 207 ILE A CA 1
ATOM 1587 C C . ILE A 1 207 ? 8.870 7.974 -0.382 1.00 97.12 207 ILE A C 1
ATOM 1589 O O . ILE A 1 207 ? 8.878 8.240 -1.588 1.00 97.12 207 ILE A O 1
ATOM 1593 N N . GLU A 1 208 ? 9.947 7.501 0.244 1.00 97.88 208 GLU A N 1
ATOM 1594 C CA . GLU A 1 208 ? 11.222 7.299 -0.433 1.00 97.88 208 GLU A CA 1
ATOM 1595 C C . GLU A 1 208 ? 11.127 6.220 -1.522 1.00 97.88 208 GLU A C 1
ATOM 1597 O O . GLU A 1 208 ? 11.668 6.404 -2.613 1.00 97.88 208 GLU A O 1
ATOM 1602 N N . ALA A 1 209 ? 10.394 5.130 -1.279 1.00 98.00 209 ALA A N 1
ATOM 1603 C CA . ALA A 1 209 ? 10.159 4.087 -2.274 1.00 98.00 209 ALA A CA 1
ATOM 1604 C C . ALA A 1 209 ? 9.440 4.632 -3.514 1.00 98.00 209 ALA A C 1
ATOM 1606 O O . ALA A 1 209 ? 9.902 4.399 -4.630 1.00 98.00 209 ALA A O 1
ATOM 1607 N N . PHE A 1 210 ? 8.386 5.439 -3.344 1.00 98.38 210 PHE A N 1
ATOM 1608 C CA . PHE A 1 210 ? 7.724 6.096 -4.478 1.00 98.38 210 PHE A CA 1
ATOM 1609 C C . PHE A 1 210 ? 8.655 7.053 -5.236 1.00 98.38 210 PHE A C 1
ATOM 1611 O O . PHE A 1 210 ? 8.644 7.073 -6.468 1.00 98.38 210 PHE A O 1
ATOM 1618 N N . SER A 1 211 ? 9.497 7.810 -4.528 1.00 98.31 211 SER A N 1
ATOM 1619 C CA . SER A 1 211 ? 10.501 8.679 -5.157 1.00 98.31 211 SER A CA 1
ATOM 1620 C C . SER A 1 211 ? 11.502 7.878 -6.002 1.00 98.31 211 SER A C 1
ATOM 1622 O O . SER A 1 211 ? 11.803 8.248 -7.141 1.00 98.31 211 SER A O 1
ATOM 1624 N N . LYS A 1 212 ? 11.972 6.731 -5.494 1.00 98.25 212 LYS A N 1
ATOM 1625 C CA . LYS A 1 212 ? 12.867 5.834 -6.236 1.00 98.25 212 LYS A CA 1
ATOM 1626 C C . LYS A 1 212 ? 12.188 5.214 -7.463 1.00 98.25 212 LYS A C 1
ATOM 1628 O O . LYS A 1 212 ? 12.793 5.248 -8.534 1.00 98.25 212 LYS A O 1
ATOM 1633 N N . LEU A 1 213 ? 10.937 4.751 -7.351 1.00 98.19 213 LEU A N 1
ATOM 1634 C CA . LEU A 1 213 ? 10.166 4.265 -8.507 1.00 98.19 213 LEU A CA 1
ATOM 1635 C C . LEU A 1 213 ? 10.000 5.349 -9.577 1.00 98.19 213 LEU A C 1
ATOM 1637 O O . LEU A 1 213 ? 10.217 5.087 -10.756 1.00 98.19 213 LEU A O 1
ATOM 1641 N N . SER A 1 214 ? 9.687 6.584 -9.175 1.00 98.31 214 SER A N 1
ATOM 1642 C CA . SER A 1 214 ? 9.566 7.719 -10.101 1.00 98.31 214 SER A CA 1
ATOM 1643 C C . SER A 1 214 ? 10.870 7.976 -10.863 1.00 98.31 214 SER A C 1
ATOM 1645 O O . SER A 1 214 ? 10.867 8.179 -12.077 1.00 98.31 214 SER A O 1
ATOM 1647 N N . ARG A 1 215 ? 12.020 7.906 -10.182 1.00 98.00 215 ARG A N 1
ATOM 1648 C CA . ARG A 1 215 ? 13.337 8.048 -10.822 1.00 98.00 215 ARG A CA 1
ATOM 1649 C C . ARG A 1 215 ? 13.638 6.913 -11.807 1.00 98.00 215 ARG A C 1
ATOM 1651 O O . ARG A 1 215 ? 14.137 7.204 -12.894 1.00 98.00 215 ARG A O 1
ATOM 1658 N N . ALA A 1 216 ? 13.323 5.666 -11.456 1.00 97.50 216 ALA A N 1
ATOM 1659 C CA . ALA A 1 216 ? 13.493 4.515 -12.345 1.00 97.50 216 ALA A CA 1
ATOM 1660 C C . ALA A 1 216 ? 12.598 4.626 -13.597 1.00 97.50 216 ALA A C 1
ATOM 1662 O O . ALA A 1 216 ? 13.075 4.471 -14.721 1.00 97.50 216 ALA A O 1
ATOM 1663 N N . ASP A 1 217 ? 11.326 4.995 -13.427 1.00 97.06 217 ASP A N 1
ATOM 1664 C CA . ASP A 1 217 ? 10.388 5.188 -14.540 1.00 97.06 217 ASP A CA 1
ATOM 1665 C C . ASP A 1 217 ? 10.766 6.377 -15.440 1.00 97.06 217 ASP A C 1
ATOM 1667 O O . ASP A 1 217 ? 10.671 6.299 -16.665 1.00 97.06 217 ASP A O 1
ATOM 1671 N N . ASN A 1 218 ? 11.263 7.472 -14.862 1.00 96.69 218 ASN A N 1
ATOM 1672 C CA . ASN A 1 218 ? 11.755 8.611 -15.639 1.00 96.69 218 ASN A CA 1
ATOM 1673 C C . ASN A 1 218 ? 12.964 8.244 -16.502 1.00 96.69 218 ASN A C 1
ATOM 1675 O O . ASN A 1 218 ? 13.109 8.778 -17.602 1.00 96.69 218 ASN A O 1
ATOM 1679 N N . TRP A 1 219 ? 13.823 7.339 -16.032 1.00 96.81 219 TRP A N 1
ATOM 1680 C CA . TRP A 1 219 ? 14.897 6.807 -16.864 1.00 96.81 219 TRP A CA 1
ATOM 1681 C C . TRP A 1 219 ? 14.334 5.989 -18.033 1.00 96.81 219 TRP A C 1
ATOM 1683 O O . TRP A 1 219 ? 14.710 6.252 -19.172 1.00 96.81 219 TRP A O 1
ATOM 1693 N N . LEU A 1 220 ? 13.366 5.093 -17.791 1.00 94.06 220 LEU A N 1
ATOM 1694 C CA . LEU A 1 220 ? 12.705 4.318 -18.854 1.00 94.06 220 LEU A CA 1
ATOM 1695 C C . LEU A 1 220 ? 12.087 5.212 -19.935 1.00 94.06 220 LEU A C 1
ATOM 1697 O O . LEU A 1 220 ? 12.220 4.927 -21.121 1.00 94.06 220 LEU A O 1
ATOM 1701 N N . LYS A 1 221 ? 11.425 6.301 -19.533 1.00 93.62 221 LYS A N 1
ATOM 1702 C CA . LYS A 1 221 ? 10.835 7.273 -20.468 1.00 93.62 221 LYS A CA 1
ATOM 1703 C C . LYS A 1 221 ? 11.888 7.943 -21.348 1.00 93.62 221 LYS A C 1
ATOM 1705 O O . LYS A 1 221 ? 11.628 8.163 -22.522 1.00 93.62 221 LYS A O 1
ATOM 1710 N N . LYS A 1 222 ? 13.064 8.249 -20.792 1.00 91.94 222 LYS A N 1
ATOM 1711 C CA . LYS A 1 222 ? 14.185 8.840 -21.538 1.00 91.94 222 LYS A CA 1
ATOM 1712 C C . LYS A 1 222 ? 14.877 7.834 -22.450 1.00 91.94 222 LYS A C 1
ATOM 1714 O O . LYS A 1 222 ? 15.307 8.214 -23.522 1.00 91.94 222 LYS A O 1
ATOM 1719 N N . ALA A 1 223 ? 14.988 6.577 -22.028 1.00 88.69 223 ALA A N 1
ATOM 1720 C CA . ALA A 1 223 ? 15.598 5.518 -22.830 1.00 88.69 223 ALA A CA 1
ATOM 1721 C C . ALA A 1 223 ? 14.727 5.087 -24.026 1.00 88.69 223 ALA A C 1
ATOM 1723 O O . ALA A 1 223 ? 15.230 4.450 -24.945 1.00 88.69 223 ALA A O 1
ATOM 1724 N N . ALA A 1 224 ? 13.427 5.396 -23.993 1.00 83.38 224 ALA A N 1
ATOM 1725 C CA . ALA A 1 224 ? 12.472 5.100 -25.061 1.00 83.38 224 ALA A CA 1
ATOM 1726 C C . ALA A 1 224 ? 12.228 6.274 -26.032 1.00 83.38 224 ALA A C 1
ATOM 1728 O O . ALA A 1 224 ? 11.476 6.096 -26.990 1.00 83.38 224 ALA A O 1
ATOM 1729 N N . ALA A 1 225 ? 12.795 7.453 -25.751 1.00 78.94 225 ALA A N 1
ATOM 1730 C CA . ALA A 1 225 ? 12.708 8.659 -26.578 1.00 78.94 225 ALA A CA 1
ATOM 1731 C C . ALA A 1 225 ? 13.917 8.756 -27.515 1.00 78.94 225 ALA A C 1
ATOM 1733 O O . ALA A 1 225 ? 13.714 9.200 -28.665 1.00 78.94 225 ALA A O 1
#

Secondary structure (DSSP, 8-state):
------------------------PPPS-----SS--SS-SS-----TTTTHHHHTTSTT--HHHHHHHHHHHHHHHHHHHHHHHHHHHHHHHTS---HHHHHHHHHHHHHHHHHHHHHHHHHHH--SHHHHHHH--HHHHHHHHHHHHHHHHHHHHHHHHHHHHHSPP-TTHHHHHHHHHHHHHHHHHHTT--TT--HHHHHHHHHHHHHHHHHHHHHHHHHT-